Protein AF-A0A0F8Y483-F1 (afdb_monomer_lite)

Secondary structure (DSSP, 8-state):
----SS---HHHHHHHHHH-GGG-----S--S--HHHHHHHHHHHHHHH-BTTTTS-SB--SS-S---STT----HHHHHHHHHHHTT-PPPHHHHHHHHHHS---PSPPHHHHHHHHHHHTT---TTTTPPPPHHHHHHHHHHHTT---TTTT-PPPHHHHHHHHHHHTT-PPPHHHHHHHHHHHTT--PPPPPHHHHHHHHHHHHHHHHHHHHHHHHHH--

Radius of gyration: 38.56 Å; chains: 1; bounding box: 81×49×101 Å

InterPro domains:
  IPR003611 Nuclease associated modular domain 3 [PF07460] (130-166)
  IPR003611 Nuclease associated modular domain 3 [PF07460] (171-203)
  IPR003611 Nuclease associated modular domain 3 [SM00496] (70-86)
  IPR003611 Nuclease associated modular domain 3 [SM00496] (87-103)
  IPR003611 Nuclease associated modular domain 3 [SM00496] (106-121)
  IPR003611 Nuclease associated modular domain 3 [SM00496] (129-145)
  IPR003611 Nuclease associated modular domain 3 [SM00496] (153-169)
  IPR003611 Nuclease associated modular domain 3 [SM00496] (170-186)
  IPR003611 Nuclease associated modular domain 3 [SM00496] (190-206)

pLDDT: mean 80.71, std 11.63, range [29.86, 93.81]

Structure (mmCIF, N/CA/C/O backbone):
data_AF-A0A0F8Y483-F1
#
_entry.id   AF-A0A0F8Y483-F1
#
loop_
_atom_site.group_PDB
_atom_site.id
_atom_site.type_symbol
_atom_site.label_atom_id
_atom_site.label_alt_id
_atom_site.label_comp_id
_atom_site.label_asym_id
_atom_site.label_entity_id
_atom_site.label_seq_id
_atom_site.pdbx_PDB_ins_code
_atom_site.Cartn_x
_atom_site.Cartn_y
_atom_site.Cartn_z
_atom_site.occupancy
_atom_site.B_iso_or_equiv
_atom_site.auth_seq_id
_atom_site.auth_comp_id
_atom_site.auth_asym_id
_atom_site.auth_atom_id
_atom_site.pdbx_PDB_model_num
ATOM 1 N N . MET A 1 1 ? 3.405 -10.603 -34.490 1.00 31.95 1 MET A N 1
ATOM 2 C CA . MET A 1 1 ? 4.509 -10.369 -33.529 1.00 31.95 1 MET A CA 1
ATOM 3 C C . MET A 1 1 ? 4.510 -8.906 -33.109 1.00 31.95 1 MET A C 1
ATOM 5 O O . MET A 1 1 ? 4.605 -8.044 -33.973 1.00 31.95 1 MET A O 1
ATOM 9 N N . HIS A 1 2 ? 4.370 -8.616 -31.814 1.00 29.86 2 HIS A N 1
ATOM 10 C CA . HIS A 1 2 ? 4.484 -7.257 -31.275 1.00 29.86 2 HIS A CA 1
ATOM 11 C C . HIS A 1 2 ? 5.968 -6.908 -31.064 1.00 29.86 2 HIS A C 1
ATOM 13 O O . HIS A 1 2 ? 6.546 -7.253 -30.038 1.00 29.86 2 HIS A O 1
ATOM 19 N N . LEU A 1 3 ? 6.592 -6.229 -32.031 1.00 35.78 3 LEU A N 1
ATOM 20 C CA . LEU A 1 3 ? 7.884 -5.563 -31.828 1.00 35.78 3 LEU A CA 1
ATOM 21 C C . LEU A 1 3 ? 7.647 -4.326 -30.946 1.00 35.78 3 LEU A C 1
ATOM 23 O O . LEU A 1 3 ? 6.912 -3.416 -31.341 1.00 35.78 3 LEU A O 1
ATOM 27 N N . ARG A 1 4 ? 8.218 -4.299 -29.734 1.00 38.34 4 ARG A N 1
ATOM 28 C CA . ARG A 1 4 ? 8.119 -3.143 -28.827 1.00 38.34 4 ARG A CA 1
ATOM 29 C C . ARG A 1 4 ? 8.697 -1.894 -29.509 1.00 38.34 4 ARG A C 1
ATOM 31 O O . ARG A 1 4 ? 9.743 -1.937 -30.146 1.00 38.34 4 ARG A O 1
ATOM 38 N N . LYS A 1 5 ? 7.978 -0.776 -29.381 1.00 40.16 5 LYS A N 1
ATOM 39 C CA . LYS A 1 5 ? 8.246 0.519 -30.037 1.00 40.16 5 LYS A CA 1
ATOM 40 C C . LYS A 1 5 ? 9.374 1.351 -29.404 1.00 40.16 5 LYS A C 1
ATOM 42 O O . LYS A 1 5 ? 9.568 2.484 -29.831 1.00 40.16 5 LYS A O 1
ATOM 47 N N . SER A 1 6 ? 10.111 0.838 -28.426 1.00 44.91 6 SER A N 1
ATOM 48 C CA . SER A 1 6 ? 11.154 1.596 -27.726 1.00 44.91 6 SER A CA 1
ATOM 49 C C . SER A 1 6 ? 12.531 0.991 -28.002 1.00 44.91 6 SER A C 1
ATOM 51 O O . SER A 1 6 ? 12.744 -0.190 -27.751 1.00 44.91 6 SER A O 1
ATOM 53 N N . ASP A 1 7 ? 13.425 1.820 -28.547 1.00 53.22 7 ASP A N 1
ATOM 54 C CA . ASP A 1 7 ? 14.880 1.608 -28.673 1.00 53.22 7 ASP A CA 1
ATOM 55 C C . ASP A 1 7 ? 15.361 0.612 -29.741 1.00 53.22 7 ASP A C 1
ATOM 57 O O . ASP A 1 7 ? 16.405 -0.028 -29.638 1.00 53.22 7 ASP A O 1
ATOM 61 N N . ALA A 1 8 ? 14.614 0.522 -30.842 1.00 62.81 8 ALA A N 1
ATOM 62 C CA . ALA A 1 8 ? 14.942 -0.344 -31.969 1.00 62.81 8 ALA A CA 1
ATOM 63 C C . ALA A 1 8 ? 16.236 0.091 -32.685 1.00 62.81 8 ALA A C 1
ATOM 65 O O . ALA A 1 8 ? 16.251 1.084 -33.418 1.00 62.81 8 ALA A O 1
ATOM 66 N N . ASN A 1 9 ? 17.290 -0.706 -32.500 1.00 77.31 9 ASN A N 1
ATOM 67 C CA . ASN A 1 9 ? 18.519 -0.782 -33.288 1.00 77.31 9 ASN A CA 1
ATOM 68 C C . ASN A 1 9 ? 18.457 -0.043 -34.644 1.00 77.31 9 ASN A C 1
ATOM 70 O O . ASN A 1 9 ? 17.887 -0.526 -35.632 1.00 77.31 9 ASN A O 1
ATOM 74 N N . ARG A 1 10 ? 19.075 1.146 -34.688 1.00 84.25 10 ARG A N 1
ATOM 75 C CA . ARG A 1 10 ? 19.036 2.057 -35.844 1.00 84.25 10 ARG A CA 1
ATOM 76 C C . ARG A 1 10 ? 19.602 1.416 -37.114 1.00 84.25 10 ARG A C 1
ATOM 78 O O . ARG A 1 10 ? 19.082 1.671 -38.202 1.00 84.25 10 ARG A O 1
ATOM 85 N N . LEU A 1 11 ? 20.642 0.588 -36.989 1.00 84.56 11 LEU A N 1
ATOM 86 C CA . LEU A 1 11 ? 21.296 -0.070 -38.124 1.00 84.56 11 LEU A CA 1
ATOM 87 C C . LEU A 1 11 ? 20.361 -1.082 -38.787 1.00 84.56 11 LEU A C 1
ATOM 89 O O . LEU A 1 11 ? 20.166 -1.029 -40.005 1.00 84.56 11 LEU A O 1
ATOM 93 N N . LEU A 1 12 ? 19.720 -1.927 -37.977 1.00 86.06 12 LEU A N 1
ATOM 94 C CA . LEU A 1 12 ? 18.739 -2.901 -38.446 1.00 86.06 12 LEU A CA 1
ATOM 95 C C . LEU A 1 12 ? 17.526 -2.203 -39.076 1.00 86.06 12 LEU A C 1
ATOM 97 O O . LEU A 1 12 ? 17.113 -2.545 -40.183 1.00 86.06 12 LEU A O 1
ATOM 101 N N . LYS A 1 13 ? 17.003 -1.159 -38.423 1.00 85.12 13 LYS A N 1
ATOM 102 C CA . LYS A 1 13 ? 15.844 -0.399 -38.914 1.00 85.12 13 LYS A CA 1
ATOM 103 C C . LYS A 1 13 ? 16.106 0.249 -40.275 1.00 85.12 13 LYS A C 1
ATOM 105 O O . LYS A 1 13 ? 15.266 0.169 -41.170 1.00 85.12 13 LYS A O 1
ATOM 110 N N . ASN A 1 14 ? 17.281 0.853 -40.455 1.00 86.44 14 ASN A N 1
ATOM 111 C CA . ASN A 1 14 ? 17.679 1.443 -41.733 1.00 86.44 14 ASN A CA 1
ATOM 112 C C . ASN A 1 14 ? 17.823 0.380 -42.833 1.00 86.44 14 ASN A C 1
ATOM 114 O O . ASN A 1 14 ? 17.424 0.628 -43.971 1.00 86.44 14 ASN A O 1
ATOM 118 N N . LYS A 1 15 ? 18.354 -0.806 -42.503 1.00 84.75 15 LYS A N 1
ATOM 119 C CA . LYS A 1 15 ? 18.487 -1.918 -43.454 1.00 84.75 15 LYS A CA 1
ATOM 120 C C . LYS A 1 15 ? 17.118 -2.458 -43.879 1.00 84.75 15 LYS A C 1
ATOM 122 O O . LYS A 1 15 ? 16.882 -2.590 -45.075 1.00 84.75 15 LYS A O 1
ATOM 127 N N . ILE A 1 16 ? 16.203 -2.675 -42.933 1.00 86.62 16 ILE A N 1
ATOM 128 C CA . ILE A 1 16 ? 14.830 -3.125 -43.218 1.00 86.62 16 ILE A CA 1
ATOM 129 C C . ILE A 1 16 ? 14.078 -2.083 -44.052 1.00 86.62 16 ILE A C 1
ATOM 131 O O . ILE A 1 16 ? 13.427 -2.449 -45.023 1.00 86.62 16 ILE A O 1
ATOM 135 N N . ARG A 1 17 ? 14.207 -0.782 -43.742 1.00 85.88 17 ARG A N 1
ATOM 136 C CA . ARG A 1 17 ? 13.586 0.287 -44.546 1.00 85.88 17 ARG A CA 1
ATOM 137 C C . ARG A 1 17 ? 14.088 0.287 -45.992 1.00 85.88 17 ARG A C 1
ATOM 139 O O . ARG A 1 17 ? 13.300 0.527 -46.893 1.00 85.88 17 ARG A O 1
ATOM 146 N N . LYS A 1 18 ? 15.381 0.024 -46.208 1.00 86.94 18 LYS A N 1
ATOM 147 C CA . LYS A 1 18 ? 15.980 -0.020 -47.550 1.00 86.94 18 LYS A CA 1
ATOM 148 C C . LYS A 1 18 ? 15.539 -1.248 -48.354 1.00 86.94 18 LYS A C 1
ATOM 150 O O . LYS A 1 18 ? 15.361 -1.141 -49.557 1.00 86.94 18 LYS A O 1
ATOM 155 N N . VAL A 1 19 ? 15.412 -2.403 -47.703 1.00 85.75 19 VAL A N 1
ATOM 156 C CA . VAL A 1 19 ? 15.106 -3.687 -48.361 1.00 85.75 19 VAL A CA 1
ATOM 157 C C . VAL A 1 19 ? 13.594 -3.927 -48.488 1.00 85.75 19 VAL A C 1
ATOM 159 O O . VAL A 1 19 ? 13.160 -4.654 -49.377 1.00 85.75 19 VAL A O 1
ATOM 162 N N . GLY A 1 20 ? 12.787 -3.289 -47.638 1.00 84.50 20 GLY A N 1
ATOM 163 C CA . GLY A 1 20 ? 11.361 -3.564 -47.483 1.00 84.50 20 GLY A CA 1
ATOM 164 C C . GLY A 1 20 ? 11.133 -4.764 -46.560 1.00 84.50 20 GLY A C 1
ATOM 165 O O . GLY A 1 20 ? 11.808 -5.785 -46.670 1.00 84.50 20 GLY A O 1
ATOM 166 N N . SER A 1 21 ? 10.176 -4.660 -45.634 1.00 80.06 21 SER A N 1
ATOM 167 C CA . SER A 1 21 ? 9.895 -5.714 -44.642 1.00 80.06 21 SER A CA 1
ATOM 168 C C . SER A 1 21 ? 9.463 -7.042 -45.270 1.00 80.06 21 SER A C 1
ATOM 170 O O . SER A 1 21 ? 9.784 -8.093 -44.730 1.00 80.06 21 SER A O 1
ATOM 172 N N . VAL A 1 22 ? 8.783 -6.994 -46.419 1.00 82.69 22 VAL A N 1
ATOM 173 C CA . VAL A 1 22 ? 8.312 -8.172 -47.173 1.00 82.69 22 VAL A CA 1
ATOM 174 C C . VAL A 1 22 ? 9.476 -9.023 -47.698 1.00 82.69 22 VAL A C 1
ATOM 176 O O . VAL A 1 22 ? 9.351 -10.235 -47.830 1.00 82.69 22 VAL A O 1
ATOM 179 N N . ASN A 1 23 ? 10.636 -8.405 -47.926 1.00 83.88 23 ASN A N 1
ATOM 180 C CA . ASN A 1 23 ? 11.825 -9.070 -48.457 1.00 83.88 23 ASN A CA 1
ATOM 181 C C . ASN A 1 23 ? 12.754 -9.611 -47.354 1.00 83.88 23 ASN A C 1
ATOM 183 O O . ASN A 1 23 ? 13.816 -10.163 -47.649 1.00 83.88 23 ASN A O 1
ATOM 187 N N . VAL A 1 24 ? 12.387 -9.451 -46.077 1.00 84.88 24 VAL A N 1
ATOM 188 C CA . VAL A 1 24 ? 13.173 -9.956 -44.946 1.00 84.88 24 VAL A CA 1
ATOM 189 C C . VAL A 1 24 ? 12.791 -11.408 -44.674 1.00 84.88 24 VAL A C 1
ATOM 191 O O . VAL A 1 24 ? 11.689 -11.699 -44.217 1.00 84.88 24 VAL A O 1
ATOM 194 N N . LYS A 1 25 ? 13.729 -12.327 -44.914 1.00 87.69 25 LYS A N 1
ATOM 195 C CA . LYS A 1 25 ? 13.576 -13.748 -44.578 1.00 87.69 25 LYS A CA 1
ATOM 196 C C . LYS A 1 25 ? 14.155 -14.015 -43.191 1.00 87.69 25 LYS A C 1
ATOM 198 O O . LYS A 1 25 ? 15.290 -13.637 -42.915 1.00 87.69 25 LYS A O 1
ATOM 203 N N . VAL A 1 26 ? 13.385 -14.679 -42.335 1.00 86.44 26 VAL A N 1
ATOM 204 C CA . VAL A 1 26 ? 13.830 -15.112 -41.003 1.00 86.44 26 VAL A CA 1
ATOM 205 C C . VAL A 1 26 ? 14.115 -16.608 -41.055 1.00 86.44 26 VAL A C 1
ATOM 207 O O . VAL A 1 26 ? 13.244 -17.389 -41.432 1.00 86.44 26 VAL A O 1
ATOM 210 N N . GLN A 1 27 ? 15.334 -17.003 -40.689 1.00 87.19 27 GLN A N 1
ATOM 211 C CA . GLN A 1 27 ? 15.766 -18.398 -40.629 1.00 87.19 27 GLN A CA 1
ATOM 212 C C . GLN A 1 27 ? 16.332 -18.698 -39.242 1.00 87.19 27 GLN A C 1
ATOM 214 O O . GLN A 1 27 ? 17.100 -17.911 -38.694 1.00 87.19 27 GLN A O 1
ATOM 219 N N . PHE A 1 28 ? 15.948 -19.844 -38.683 1.00 85.06 28 PHE A N 1
ATOM 220 C CA . PHE A 1 28 ? 16.504 -20.351 -37.431 1.00 85.06 28 PHE A CA 1
ATOM 221 C C . PHE A 1 28 ? 17.637 -21.317 -37.767 1.00 85.06 28 PHE A C 1
ATOM 223 O O . PHE A 1 28 ? 17.374 -22.362 -38.361 1.00 85.06 28 PHE A O 1
ATOM 230 N N . LEU A 1 29 ? 18.872 -20.965 -37.402 1.00 82.50 29 LEU A N 1
ATOM 231 C CA . LEU A 1 29 ? 20.056 -21.795 -37.664 1.00 82.50 29 LEU A CA 1
ATOM 232 C C . LEU A 1 29 ? 20.065 -23.071 -36.810 1.00 82.50 29 LEU A C 1
ATOM 234 O O . LEU A 1 29 ? 20.479 -24.128 -37.272 1.00 82.50 29 LEU A O 1
ATOM 238 N N . ASN A 1 30 ? 19.548 -22.987 -35.583 1.00 85.19 30 ASN A N 1
ATOM 239 C CA . ASN A 1 30 ? 19.490 -24.089 -34.633 1.00 85.19 30 ASN A CA 1
ATOM 240 C C . ASN A 1 30 ? 18.136 -24.077 -33.906 1.00 85.19 30 ASN A C 1
ATOM 242 O O . ASN A 1 30 ? 17.541 -23.017 -33.695 1.00 85.19 30 ASN A O 1
ATOM 246 N N . ARG A 1 31 ? 17.625 -25.259 -33.546 1.00 85.81 31 ARG A N 1
ATOM 247 C CA . ARG A 1 31 ? 16.360 -25.450 -32.811 1.00 85.81 31 ARG A CA 1
ATOM 248 C C . ARG A 1 31 ? 16.610 -26.327 -31.583 1.00 85.81 31 ARG A C 1
ATOM 250 O O . ARG A 1 31 ? 17.567 -27.091 -31.584 1.00 85.81 31 ARG A O 1
ATOM 257 N N . ASN A 1 32 ? 15.730 -26.238 -30.583 1.00 85.38 32 ASN A N 1
ATOM 258 C CA . ASN A 1 32 ? 15.776 -27.028 -29.341 1.00 85.38 32 ASN A CA 1
ATOM 259 C C . ASN A 1 32 ? 17.070 -26.855 -28.524 1.00 85.38 32 ASN A C 1
ATOM 261 O O . ASN A 1 32 ? 17.596 -27.824 -27.990 1.00 85.38 32 ASN A O 1
ATOM 265 N N . LEU A 1 33 ? 17.581 -25.626 -28.441 1.00 84.38 33 LEU A N 1
ATOM 266 C CA . LEU A 1 33 ? 18.735 -25.300 -27.604 1.00 84.38 33 LEU A CA 1
ATOM 267 C C . LEU A 1 33 ? 18.294 -24.905 -26.196 1.00 84.38 33 LEU A C 1
ATOM 269 O O . LEU A 1 33 ? 17.256 -24.261 -26.023 1.00 84.38 33 LEU A O 1
ATOM 273 N N . THR A 1 34 ? 19.122 -25.234 -25.209 1.00 86.25 34 THR A N 1
ATOM 274 C CA . THR A 1 34 ? 19.047 -24.597 -23.890 1.00 86.25 34 THR A CA 1
ATOM 275 C C . THR A 1 34 ? 19.454 -23.123 -23.984 1.00 86.25 34 THR A C 1
ATOM 277 O O . THR A 1 34 ? 20.092 -22.690 -24.947 1.00 86.25 34 THR A O 1
ATOM 280 N N . GLU A 1 35 ? 19.087 -22.326 -22.982 1.00 80.88 35 GLU A N 1
ATOM 281 C CA . GLU A 1 35 ? 19.424 -20.899 -22.936 1.00 80.88 35 GLU A CA 1
ATOM 282 C C . GLU A 1 35 ? 20.946 -20.660 -22.963 1.00 80.88 35 GLU A C 1
ATOM 284 O O . GLU A 1 35 ? 21.436 -19.826 -23.724 1.00 80.88 35 GLU A O 1
ATOM 289 N N . GLU A 1 36 ? 21.708 -21.459 -22.214 1.00 82.81 36 GLU A N 1
ATOM 290 C CA . GLU A 1 36 ? 23.172 -21.389 -22.185 1.00 82.81 36 GLU A CA 1
ATOM 291 C C . GLU A 1 36 ? 23.793 -21.697 -23.555 1.00 82.81 36 GLU A C 1
ATOM 293 O O . GLU A 1 36 ? 24.702 -21.001 -24.021 1.00 82.81 36 GLU A O 1
ATOM 298 N N . GLU A 1 37 ? 23.278 -22.719 -24.242 1.00 85.75 37 GLU A N 1
ATOM 299 C CA . GLU A 1 37 ? 23.736 -23.087 -25.580 1.00 85.75 37 GLU A CA 1
ATOM 300 C C . GLU A 1 37 ? 23.384 -22.022 -26.618 1.00 85.75 37 GLU A C 1
ATOM 302 O O . GLU A 1 37 ? 24.221 -21.708 -27.470 1.00 85.75 37 GLU A O 1
ATOM 307 N N . ALA A 1 38 ? 22.187 -21.435 -26.523 1.00 86.25 38 ALA A N 1
ATOM 308 C CA . ALA A 1 38 ? 21.753 -20.340 -27.379 1.00 86.25 38 ALA A CA 1
ATOM 309 C C . ALA A 1 38 ? 22.656 -19.109 -27.207 1.00 86.25 38 ALA A C 1
ATOM 311 O O . ALA A 1 38 ? 23.113 -18.548 -28.203 1.00 86.25 38 ALA A O 1
ATOM 312 N N . PHE A 1 39 ? 23.006 -18.738 -25.970 1.00 85.12 39 PHE A N 1
ATOM 313 C CA . PHE A 1 39 ? 23.932 -17.633 -25.696 1.00 85.12 39 PHE A CA 1
ATOM 314 C C . PHE A 1 39 ? 25.347 -17.901 -26.199 1.00 85.12 39 PHE A C 1
ATOM 316 O O . PHE A 1 39 ? 25.999 -17.001 -26.734 1.00 85.12 39 PHE A O 1
ATOM 323 N N . ARG A 1 40 ? 25.842 -19.135 -26.061 1.00 87.19 40 ARG A N 1
ATOM 324 C CA . ARG A 1 40 ? 27.158 -19.513 -26.590 1.00 87.19 40 ARG A CA 1
ATOM 325 C C . ARG A 1 40 ? 27.192 -19.415 -28.113 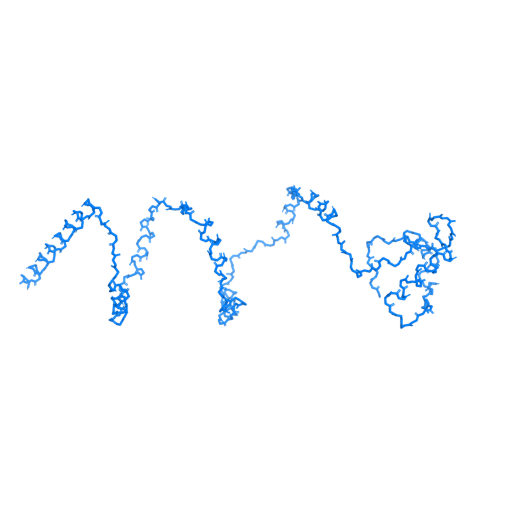1.00 87.19 40 ARG A C 1
ATOM 327 O O . ARG A 1 40 ? 28.156 -18.881 -28.661 1.00 87.19 40 ARG A O 1
ATOM 334 N N . GLN A 1 41 ? 26.151 -19.898 -28.790 1.00 86.56 41 GLN A N 1
ATOM 335 C CA . GLN A 1 41 ? 26.033 -19.770 -30.241 1.00 86.56 41 GLN A CA 1
ATOM 336 C C . GLN A 1 41 ? 25.899 -18.316 -30.680 1.00 86.56 41 GLN A C 1
ATOM 338 O O . GLN A 1 41 ? 26.539 -17.917 -31.647 1.00 86.56 41 GLN A O 1
ATOM 343 N N . GLU A 1 42 ? 25.113 -17.517 -29.962 1.00 86.44 42 GLU A N 1
ATOM 344 C CA . GLU A 1 42 ? 24.960 -16.093 -30.242 1.00 86.44 42 GLU A CA 1
ATOM 345 C C . GLU A 1 42 ? 26.314 -15.372 -30.176 1.00 86.44 42 GLU A C 1
ATOM 347 O O . GLU A 1 42 ? 26.721 -14.745 -31.155 1.00 86.44 42 GLU A O 1
ATOM 352 N N . LYS A 1 43 ? 27.060 -15.542 -29.076 1.00 88.81 43 LYS A N 1
ATOM 353 C CA . LYS A 1 43 ? 28.415 -14.985 -28.921 1.00 88.81 43 LYS A CA 1
ATOM 354 C C . LYS A 1 43 ? 29.352 -15.444 -30.034 1.00 88.81 43 LYS A C 1
ATOM 356 O O . LYS A 1 43 ? 30.096 -14.641 -30.597 1.00 88.81 43 LYS A O 1
ATOM 361 N N . TYR A 1 44 ? 29.315 -16.736 -30.359 1.00 91.19 44 TYR A N 1
ATOM 362 C CA . TYR A 1 44 ? 30.153 -17.318 -31.403 1.00 91.19 44 TYR A CA 1
ATOM 363 C C . TYR A 1 44 ? 29.877 -16.683 -32.770 1.00 91.19 44 TYR A C 1
ATOM 365 O O . TYR A 1 44 ? 30.806 -16.196 -33.414 1.00 91.19 44 TYR A O 1
ATOM 373 N N . TRP A 1 45 ? 28.613 -16.621 -33.194 1.00 90.81 45 TRP A N 1
ATOM 374 C CA . TRP A 1 45 ? 28.248 -16.086 -34.505 1.00 90.81 45 TRP A CA 1
ATOM 375 C C . TRP A 1 45 ? 28.451 -14.574 -34.607 1.00 90.81 45 TRP A C 1
ATOM 377 O O . TRP A 1 45 ? 28.889 -14.099 -35.656 1.00 90.81 45 TRP A O 1
ATOM 387 N N . ILE A 1 46 ? 28.199 -13.820 -33.530 1.00 90.62 46 ILE A N 1
ATOM 388 C CA . ILE A 1 46 ? 28.465 -12.375 -33.505 1.00 90.62 46 ILE A CA 1
ATOM 389 C C . ILE A 1 46 ? 29.957 -12.098 -33.678 1.00 90.62 46 ILE A C 1
ATOM 391 O O . ILE A 1 46 ? 30.337 -11.244 -34.481 1.00 90.62 46 ILE A O 1
ATOM 395 N N . LYS A 1 47 ? 30.807 -12.856 -32.977 1.00 91.75 47 LYS A N 1
ATOM 396 C CA . LYS A 1 47 ? 32.261 -12.750 -33.109 1.00 91.75 47 LYS A CA 1
ATOM 397 C C . LYS A 1 47 ? 32.749 -13.188 -34.490 1.00 91.75 47 LYS A C 1
ATOM 399 O O . LYS A 1 47 ? 33.613 -12.526 -35.054 1.00 91.75 47 LYS A O 1
ATOM 404 N N . TYR A 1 48 ? 32.205 -14.280 -35.026 1.00 92.31 48 TYR A N 1
ATOM 405 C CA . TYR A 1 48 ? 32.630 -14.854 -36.303 1.00 92.31 48 TYR A CA 1
ATOM 406 C C . TYR A 1 48 ? 32.307 -13.946 -37.498 1.00 92.31 48 TYR A C 1
ATOM 408 O O . TYR A 1 48 ? 33.177 -13.687 -38.323 1.00 92.31 48 TYR A O 1
ATOM 416 N N . TYR A 1 49 ? 31.076 -13.430 -37.587 1.00 91.56 49 TYR A N 1
ATOM 417 C CA . TYR A 1 49 ? 30.660 -12.561 -38.699 1.00 91.56 49 TYR A CA 1
ATOM 418 C C . TYR A 1 49 ? 30.998 -11.080 -38.493 1.00 91.56 49 TYR A C 1
ATOM 420 O O . TYR A 1 49 ? 30.947 -10.306 -39.454 1.00 91.56 49 TYR A O 1
ATOM 428 N N . GLY A 1 50 ? 31.304 -10.686 -37.256 1.00 91.12 50 GLY A N 1
ATOM 429 C CA . GLY A 1 50 ? 31.685 -9.332 -36.877 1.00 91.12 50 GLY A CA 1
ATOM 430 C C . GLY A 1 50 ? 30.527 -8.329 -36.873 1.00 91.12 50 GLY A C 1
ATOM 431 O O . GLY A 1 50 ? 29.508 -8.475 -37.559 1.00 91.12 50 GLY A O 1
ATOM 432 N N . ARG A 1 51 ? 30.699 -7.260 -36.094 1.00 93.06 51 ARG A N 1
ATOM 433 C CA . ARG A 1 51 ? 29.682 -6.231 -35.867 1.00 93.06 51 ARG A CA 1
ATOM 434 C C . ARG A 1 51 ? 29.950 -4.986 -36.699 1.00 93.06 51 ARG A C 1
ATOM 436 O O . ARG A 1 51 ? 31.067 -4.480 -36.777 1.00 93.06 51 ARG A O 1
ATOM 443 N N . ARG A 1 52 ? 28.887 -4.447 -37.288 1.00 89.88 52 ARG A N 1
ATOM 444 C CA . ARG A 1 52 ? 28.967 -3.273 -38.156 1.00 89.88 52 ARG A CA 1
ATOM 445 C C . ARG A 1 52 ? 29.240 -1.980 -37.399 1.00 89.88 52 ARG A C 1
ATOM 447 O O . ARG A 1 52 ? 29.876 -1.090 -37.950 1.00 89.88 52 ARG A O 1
ATOM 454 N N . ASP A 1 53 ? 28.741 -1.844 -36.176 1.00 86.81 53 ASP A N 1
ATOM 455 C CA . ASP A 1 53 ? 28.963 -0.646 -35.364 1.00 86.81 53 ASP A CA 1
ATOM 456 C C . ASP A 1 53 ? 30.424 -0.501 -34.917 1.00 86.81 53 ASP A C 1
ATOM 458 O O . ASP A 1 53 ? 30.917 0.619 -34.831 1.00 86.81 53 ASP A O 1
ATOM 462 N N . LEU A 1 54 ? 31.124 -1.623 -34.726 1.00 88.44 54 LEU A N 1
ATOM 463 C CA . LEU A 1 54 ? 32.562 -1.678 -34.442 1.00 88.44 54 LEU A CA 1
ATOM 464 C C . LEU A 1 54 ? 33.439 -1.706 -35.706 1.00 88.44 54 LEU A C 1
ATOM 466 O O . LEU A 1 54 ? 34.660 -1.750 -35.602 1.00 88.44 54 LEU A O 1
ATOM 470 N N . GLY A 1 55 ? 32.837 -1.727 -36.900 1.00 88.19 55 GLY A N 1
ATOM 471 C CA . GLY A 1 55 ? 33.564 -1.857 -38.167 1.00 88.19 55 GLY A CA 1
ATOM 472 C C . GLY A 1 55 ? 34.212 -3.229 -38.392 1.00 88.19 55 GLY A C 1
ATOM 473 O O . GLY A 1 55 ? 35.002 -3.375 -39.318 1.00 88.19 55 GLY A O 1
ATOM 474 N N . THR A 1 56 ? 33.880 -4.237 -37.580 1.00 90.31 56 THR A N 1
ATOM 475 C CA . THR A 1 56 ? 34.482 -5.579 -37.640 1.00 90.31 56 THR A CA 1
ATOM 476 C C . THR A 1 56 ? 33.715 -6.548 -38.533 1.00 90.31 56 THR A C 1
ATOM 478 O O . THR A 1 56 ? 34.224 -7.621 -38.841 1.00 90.31 56 THR A O 1
ATOM 481 N N . GLY A 1 57 ? 32.500 -6.200 -38.967 1.00 91.00 57 GLY A N 1
ATOM 482 C CA . GLY A 1 57 ? 31.730 -7.061 -39.859 1.00 91.00 57 GLY A CA 1
ATOM 483 C C . GLY A 1 57 ? 30.373 -6.516 -40.287 1.00 91.00 57 GLY A C 1
ATOM 484 O O . GLY A 1 57 ? 30.137 -5.308 -40.328 1.00 91.00 57 GLY A O 1
ATOM 485 N N . THR A 1 58 ? 29.472 -7.423 -40.667 1.00 90.81 58 THR A N 1
ATOM 486 C CA . THR A 1 58 ? 28.215 -7.074 -41.360 1.00 90.81 58 THR A CA 1
ATOM 487 C C . THR A 1 58 ? 26.982 -7.083 -40.463 1.00 90.81 58 THR A C 1
ATOM 489 O O . THR A 1 58 ? 25.943 -6.522 -40.838 1.00 90.81 58 THR A O 1
ATOM 492 N N . LEU A 1 59 ? 27.080 -7.689 -39.278 1.00 90.31 59 LEU A N 1
ATOM 493 C CA . LEU A 1 59 ? 25.941 -7.846 -38.386 1.00 90.31 59 LEU A CA 1
ATOM 494 C C . LEU A 1 59 ? 25.492 -6.504 -37.819 1.00 90.31 59 LEU A C 1
ATOM 496 O O . LEU A 1 59 ? 26.292 -5.621 -37.516 1.00 90.31 59 LEU A O 1
ATOM 500 N N . CYS A 1 60 ? 24.180 -6.352 -37.655 1.00 87.69 60 CYS A N 1
ATOM 501 C CA . CYS A 1 60 ? 23.601 -5.150 -37.063 1.00 87.69 60 CYS A CA 1
ATOM 502 C C . CYS A 1 60 ? 23.488 -5.237 -35.533 1.00 87.69 60 CYS A C 1
ATOM 504 O O . CYS A 1 60 ? 22.942 -4.309 -34.953 1.00 87.69 60 CYS A O 1
ATOM 506 N N . ASN A 1 61 ? 23.941 -6.314 -34.884 1.00 86.00 61 ASN A N 1
ATOM 507 C CA . ASN A 1 61 ? 23.909 -6.480 -33.425 1.00 86.00 61 ASN A CA 1
ATOM 508 C C . ASN A 1 61 ? 24.621 -5.317 -32.706 1.00 86.00 61 ASN A C 1
ATOM 510 O O . ASN A 1 61 ? 25.578 -4.757 -33.233 1.00 86.00 61 ASN A O 1
ATOM 514 N N . LEU A 1 62 ? 24.129 -4.946 -31.518 1.00 82.94 62 LEU A N 1
ATOM 515 C CA . LEU A 1 62 ? 24.663 -3.835 -30.705 1.00 82.94 62 LEU A CA 1
ATOM 516 C C . LEU A 1 62 ? 25.365 -4.308 -29.422 1.00 82.94 62 LEU A C 1
ATOM 518 O O . LEU A 1 62 ? 25.886 -3.493 -28.664 1.00 82.94 62 LEU A O 1
ATOM 522 N N . THR A 1 63 ? 25.368 -5.614 -29.178 1.00 82.94 63 THR A N 1
ATOM 523 C CA . THR A 1 63 ? 25.990 -6.266 -28.023 1.00 82.94 63 THR A CA 1
ATOM 524 C C . THR A 1 63 ? 26.760 -7.486 -28.526 1.00 82.94 63 THR A C 1
ATOM 526 O O . THR A 1 63 ? 26.526 -7.946 -29.649 1.00 82.94 63 THR A O 1
ATOM 529 N N . ASP A 1 64 ? 27.691 -8.000 -27.722 1.00 82.94 64 ASP A N 1
ATOM 530 C CA . ASP A 1 64 ? 28.498 -9.179 -28.082 1.00 82.94 64 ASP A CA 1
ATOM 531 C C . ASP A 1 64 ? 27.752 -10.510 -27.869 1.00 82.94 64 ASP A C 1
ATOM 533 O O . ASP A 1 64 ? 28.297 -11.576 -28.150 1.00 82.94 64 ASP A O 1
ATOM 537 N N . GLY A 1 65 ? 26.490 -10.451 -27.430 1.00 79.94 65 GLY A N 1
ATOM 538 C CA . GLY A 1 65 ? 25.616 -11.607 -27.230 1.00 79.94 65 GLY A CA 1
ATOM 539 C C . GLY A 1 65 ? 25.697 -12.226 -25.834 1.00 79.94 65 GLY A C 1
ATOM 540 O O . GLY A 1 65 ? 26.650 -12.022 -25.082 1.00 79.94 65 GLY A O 1
ATOM 541 N N . GLY A 1 66 ? 24.675 -13.013 -25.492 1.00 74.94 66 GLY A N 1
ATOM 542 C CA . GLY A 1 66 ? 24.558 -13.762 -24.239 1.00 74.94 66 GLY A CA 1
ATOM 543 C C . GLY A 1 66 ? 24.277 -12.933 -22.987 1.00 74.94 66 GLY A C 1
ATOM 544 O O . GLY A 1 66 ? 24.674 -13.337 -21.897 1.00 74.94 66 GLY A O 1
ATOM 545 N N . GLU A 1 67 ? 23.625 -11.780 -23.148 1.00 69.38 67 GLU A N 1
ATOM 546 C CA . GLU A 1 67 ? 23.174 -10.932 -22.037 1.00 69.38 67 GLU A CA 1
ATOM 547 C C . GLU A 1 67 ? 21.784 -11.325 -21.506 1.00 69.38 67 GLU A C 1
ATOM 549 O O . GLU A 1 67 ? 21.465 -10.954 -20.382 1.00 69.38 67 GLU A O 1
ATOM 554 N N . GLY A 1 68 ? 20.999 -12.113 -22.259 1.00 63.31 68 GLY A N 1
ATOM 555 C CA . GLY A 1 68 ? 19.684 -12.628 -21.843 1.00 63.31 68 GLY A CA 1
ATOM 556 C C . GLY A 1 68 ? 18.645 -11.567 -21.433 1.00 63.31 68 GLY A C 1
ATOM 557 O O . GLY A 1 68 ? 18.938 -10.389 -21.260 1.00 63.31 68 GLY A O 1
ATOM 558 N N . GLU A 1 69 ? 17.378 -11.970 -21.279 1.00 54.81 69 GLU A N 1
ATOM 559 C CA . GLU A 1 69 ? 16.361 -11.175 -20.545 1.00 54.81 69 GLU A CA 1
ATOM 560 C C . GLU A 1 69 ? 16.179 -11.713 -19.107 1.00 54.81 69 GLU A C 1
ATOM 562 O O . GLU A 1 69 ? 15.735 -11.011 -18.194 1.00 54.81 69 GLU A O 1
ATOM 567 N N . SER A 1 70 ? 16.575 -12.967 -18.892 1.00 48.25 70 SER A N 1
ATOM 568 C CA . SER A 1 70 ? 16.567 -13.701 -17.634 1.00 48.25 70 SER A CA 1
ATOM 569 C C . SER A 1 70 ? 17.675 -13.185 -16.707 1.00 48.25 70 SER A C 1
ATOM 571 O O . SER A 1 70 ? 18.854 -13.483 -16.850 1.00 48.25 70 SER A O 1
ATOM 573 N N . GLY A 1 71 ? 17.290 -12.387 -15.710 1.00 49.34 71 GLY A N 1
ATOM 574 C CA . GLY A 1 71 ? 18.207 -11.995 -14.639 1.00 49.34 71 GLY A CA 1
ATOM 575 C C . GLY A 1 71 ? 18.845 -10.623 -14.802 1.00 49.34 71 GLY A C 1
ATOM 576 O O . GLY A 1 71 ? 19.977 -10.433 -14.363 1.00 49.34 71 GLY A O 1
ATOM 577 N N . GLN A 1 72 ? 18.108 -9.633 -15.322 1.00 50.88 72 GLN A N 1
ATOM 578 C CA . GLN A 1 72 ? 18.455 -8.225 -15.116 1.00 50.88 72 GLN A CA 1
ATOM 579 C C . GLN A 1 72 ? 18.405 -7.894 -13.605 1.00 50.88 72 GLN A C 1
ATOM 581 O O . GLN A 1 72 ? 17.459 -7.303 -13.082 1.00 50.88 72 GLN A O 1
ATOM 586 N N . ILE A 1 73 ? 19.433 -8.314 -12.866 1.00 52.38 73 ILE A N 1
ATOM 587 C CA . ILE A 1 73 ? 19.684 -7.919 -11.490 1.00 52.38 73 ILE A CA 1
ATOM 588 C C . ILE A 1 73 ? 20.097 -6.464 -11.601 1.00 52.38 73 ILE A C 1
ATOM 590 O O . ILE A 1 73 ? 21.237 -6.143 -11.931 1.00 52.38 73 ILE A O 1
ATOM 594 N N . VAL A 1 74 ? 19.137 -5.564 -11.392 1.00 58.19 74 VAL A N 1
ATOM 595 C CA . VAL A 1 74 ? 19.422 -4.137 -11.291 1.00 58.19 74 VAL A CA 1
ATOM 596 C C . VAL A 1 74 ? 20.504 -3.992 -10.223 1.00 58.19 74 VAL A C 1
ATOM 598 O O . VAL A 1 74 ? 20.227 -4.205 -9.039 1.00 58.19 74 VAL A O 1
ATOM 601 N N . LEU A 1 75 ? 21.733 -3.690 -10.655 1.00 65.75 75 LEU A N 1
ATOM 602 C CA . LEU A 1 75 ? 22.877 -3.510 -9.768 1.00 65.75 75 LEU A CA 1
ATOM 603 C C . LEU A 1 75 ? 22.479 -2.520 -8.670 1.00 65.75 75 LEU A C 1
ATOM 605 O O . LEU A 1 75 ? 21.748 -1.561 -8.938 1.00 65.75 75 LEU A O 1
ATOM 609 N N . ASP A 1 76 ? 22.961 -2.696 -7.443 1.00 67.56 76 ASP A N 1
ATOM 610 C CA . ASP A 1 76 ? 22.594 -1.787 -6.349 1.00 67.56 76 ASP A CA 1
ATOM 611 C C . ASP A 1 76 ? 22.970 -0.329 -6.652 1.00 67.56 76 ASP A C 1
ATOM 613 O O . ASP A 1 76 ? 22.290 0.602 -6.219 1.00 67.56 76 ASP A O 1
ATOM 617 N N . THR A 1 77 ? 23.997 -0.114 -7.478 1.00 70.56 77 THR A N 1
ATOM 618 C CA . THR A 1 77 ? 24.355 1.206 -8.009 1.00 70.56 77 THR A CA 1
ATOM 619 C C . THR A 1 77 ? 23.271 1.765 -8.935 1.00 70.56 77 THR A C 1
ATOM 621 O O . THR A 1 77 ? 22.917 2.937 -8.825 1.00 70.56 77 THR A O 1
ATOM 624 N N . THR A 1 78 ? 22.675 0.941 -9.794 1.00 71.88 78 THR A N 1
ATOM 625 C CA . THR A 1 78 ? 21.570 1.312 -10.687 1.00 71.88 78 THR A CA 1
ATOM 626 C C . THR A 1 78 ? 20.278 1.551 -9.906 1.00 71.88 78 THR A C 1
ATOM 628 O O . THR A 1 78 ? 19.603 2.552 -10.148 1.00 71.88 78 THR A O 1
ATOM 631 N N . LYS A 1 79 ? 19.971 0.729 -8.891 1.00 78.69 79 LYS A N 1
ATOM 632 C CA . LYS A 1 79 ? 18.841 0.981 -7.976 1.00 78.69 79 LYS A CA 1
ATOM 633 C C . LYS A 1 79 ? 19.001 2.317 -7.251 1.00 78.69 79 LYS A C 1
ATOM 635 O O . LYS A 1 79 ? 18.047 3.088 -7.175 1.00 78.69 79 LYS A O 1
ATOM 640 N N . LYS A 1 80 ? 20.210 2.623 -6.762 1.00 79.56 80 LYS A N 1
ATOM 641 C CA . LYS A 1 80 ? 20.528 3.912 -6.125 1.00 79.56 80 LYS A CA 1
ATOM 642 C C . LYS A 1 80 ? 20.410 5.082 -7.103 1.00 79.56 80 LYS A C 1
ATOM 644 O O . LYS A 1 80 ? 19.832 6.097 -6.733 1.00 79.56 80 LYS A O 1
ATOM 649 N N . LYS A 1 81 ? 20.882 4.944 -8.347 1.00 83.44 81 LYS A N 1
ATOM 650 C CA . LYS A 1 81 ? 20.730 5.973 -9.395 1.00 83.44 81 LYS A CA 1
ATOM 651 C C . LYS A 1 81 ? 19.258 6.271 -9.691 1.00 83.44 81 LYS A C 1
ATOM 653 O O . LYS A 1 81 ? 18.870 7.436 -9.693 1.00 83.44 81 LYS A O 1
ATOM 658 N N . ILE A 1 82 ? 18.434 5.235 -9.860 1.00 82.31 82 ILE A N 1
ATOM 659 C CA . ILE A 1 82 ? 16.986 5.385 -10.072 1.00 82.31 82 ILE A CA 1
ATOM 660 C C . ILE A 1 82 ? 16.336 6.037 -8.846 1.00 82.31 82 ILE A C 1
ATOM 662 O O . ILE A 1 82 ? 15.592 7.002 -8.988 1.00 82.31 82 ILE A O 1
ATOM 666 N N . SER A 1 83 ? 16.660 5.564 -7.639 1.00 84.06 83 SER A N 1
ATOM 667 C CA . SER A 1 83 ? 16.145 6.126 -6.385 1.00 84.06 83 SER A CA 1
ATOM 668 C C . SER A 1 83 ? 16.480 7.615 -6.243 1.00 84.06 83 SER A C 1
ATOM 670 O O . SER A 1 83 ? 15.588 8.426 -6.003 1.00 84.06 83 SER A O 1
ATOM 672 N N . ASN A 1 84 ? 17.738 7.998 -6.479 1.00 86.38 84 ASN A N 1
ATOM 673 C CA . ASN A 1 84 ? 18.184 9.390 -6.424 1.00 86.38 84 ASN A CA 1
ATOM 674 C C . ASN A 1 84 ? 17.497 10.258 -7.484 1.00 86.38 84 ASN A C 1
ATOM 676 O O . ASN A 1 84 ? 17.094 11.371 -7.173 1.00 86.38 84 ASN A O 1
ATOM 680 N N . SER A 1 85 ? 17.309 9.742 -8.703 1.00 82.25 85 SER A N 1
ATOM 681 C CA . SER A 1 85 ? 16.601 10.456 -9.773 1.00 82.25 85 SER A CA 1
ATOM 682 C C . SER A 1 85 ? 15.109 10.650 -9.486 1.00 82.25 85 SER A C 1
ATOM 684 O O . SER A 1 85 ? 14.515 11.593 -10.000 1.00 82.25 85 SER A O 1
ATOM 686 N N . MET A 1 86 ? 14.488 9.755 -8.713 1.00 83.75 86 MET A N 1
ATOM 687 C CA . MET A 1 86 ? 13.064 9.832 -8.361 1.00 83.75 86 MET A CA 1
ATOM 688 C C . MET A 1 86 ? 12.822 10.640 -7.085 1.00 83.75 86 MET A C 1
ATOM 690 O O . MET A 1 86 ? 11.719 11.144 -6.853 1.00 83.75 86 MET A O 1
ATOM 694 N N . LYS A 1 87 ? 13.843 10.772 -6.234 1.00 84.94 87 LYS A N 1
ATOM 695 C CA . LYS A 1 87 ? 13.749 11.507 -4.979 1.00 84.94 87 LYS A CA 1
ATOM 696 C C . LYS A 1 87 ? 13.499 12.987 -5.261 1.00 84.94 87 LYS A C 1
ATOM 698 O O . LYS A 1 87 ? 14.276 13.646 -5.936 1.00 84.94 87 LYS A O 1
ATOM 703 N N . GLY A 1 88 ? 12.404 13.510 -4.714 1.00 77.62 88 GLY A N 1
ATOM 704 C CA . GLY A 1 88 ? 12.017 14.909 -4.907 1.00 77.62 88 GLY A CA 1
ATOM 705 C C . GLY A 1 88 ? 11.335 15.192 -6.245 1.00 77.62 88 GLY A C 1
ATOM 706 O O . GLY A 1 88 ? 11.047 16.352 -6.533 1.00 77.62 88 GLY A O 1
ATOM 707 N N . HIS A 1 89 ? 11.015 14.167 -7.045 1.00 82.25 89 HIS A N 1
ATOM 708 C CA . HIS A 1 89 ? 10.207 14.377 -8.236 1.00 82.25 89 HIS A CA 1
ATOM 709 C C . HIS A 1 89 ? 8.771 14.748 -7.836 1.00 82.25 89 HIS A C 1
ATOM 711 O O . HIS A 1 89 ? 7.944 13.905 -7.490 1.00 82.25 89 HIS A O 1
ATOM 717 N N . ILE A 1 90 ? 8.486 16.047 -7.872 1.00 83.44 90 ILE A N 1
ATOM 718 C CA . ILE A 1 90 ? 7.156 16.611 -7.656 1.00 83.44 90 ILE A CA 1
ATOM 719 C C . ILE A 1 90 ? 6.557 16.902 -9.031 1.00 83.44 90 ILE A C 1
ATOM 721 O O . ILE A 1 90 ? 7.193 17.525 -9.881 1.00 83.44 90 ILE A O 1
ATOM 725 N N . HIS A 1 91 ? 5.329 16.446 -9.272 1.00 82.88 91 HIS A N 1
ATOM 726 C CA . HIS A 1 91 ? 4.612 16.807 -10.493 1.00 82.88 91 HIS A CA 1
ATOM 727 C C . HIS A 1 91 ? 4.411 18.326 -10.568 1.00 82.88 91 HIS A C 1
ATOM 729 O O . HIS A 1 91 ? 4.010 18.948 -9.583 1.00 82.88 91 HIS A O 1
ATOM 735 N N . SER A 1 92 ? 4.637 18.916 -11.743 1.00 86.38 92 SER A N 1
ATOM 736 C CA . SER A 1 92 ? 4.324 20.328 -11.984 1.00 86.38 92 SER A CA 1
ATOM 737 C C . SER A 1 92 ? 2.825 20.598 -11.826 1.00 86.38 92 SER A C 1
ATOM 739 O O . SER A 1 92 ? 2.002 19.697 -12.022 1.00 86.38 92 SER A O 1
ATOM 741 N N . GLU A 1 93 ? 2.450 21.841 -11.518 1.00 82.88 93 GLU A N 1
ATOM 742 C CA . GLU A 1 93 ? 1.037 22.218 -11.359 1.00 82.88 93 GLU A CA 1
ATOM 743 C C . GLU A 1 93 ? 0.207 21.919 -12.615 1.00 82.88 93 GLU A C 1
ATOM 745 O O . GLU A 1 93 ? -0.859 21.316 -12.513 1.00 82.88 93 GLU A O 1
ATOM 750 N N . GLY A 1 94 ? 0.741 22.175 -13.814 1.00 87.25 94 GLY A N 1
ATOM 751 C CA . GLY A 1 94 ? 0.071 21.801 -15.066 1.00 87.25 94 GLY A CA 1
ATOM 752 C C . GLY A 1 94 ? -0.142 20.286 -15.224 1.00 87.25 94 GLY A C 1
ATOM 753 O O . GLY A 1 94 ? -1.177 19.849 -15.731 1.00 87.25 94 GLY A O 1
ATOM 754 N N . THR A 1 95 ? 0.791 19.455 -14.743 1.00 84.75 95 THR A N 1
ATOM 755 C CA . THR A 1 95 ? 0.640 17.986 -14.757 1.00 84.75 95 THR A CA 1
ATOM 756 C C . THR A 1 95 ? -0.401 17.530 -13.739 1.00 84.75 95 THR A C 1
ATOM 758 O O . THR A 1 95 ? -1.266 16.712 -14.059 1.00 84.75 95 THR A O 1
ATOM 761 N N . LYS A 1 96 ? -0.379 18.106 -12.531 1.00 83.38 96 LYS A N 1
ATOM 762 C CA . LYS A 1 96 ? -1.400 17.860 -11.504 1.00 83.38 96 LYS A CA 1
ATOM 763 C C . LYS A 1 96 ? -2.788 18.257 -12.004 1.00 83.38 96 LYS A C 1
ATOM 765 O O . LYS A 1 96 ? -3.742 17.520 -11.768 1.00 83.38 96 LYS A O 1
ATOM 770 N N . GLN A 1 97 ? -2.911 19.371 -12.724 1.00 80.12 97 GLN A N 1
ATOM 771 C CA . GLN A 1 97 ? -4.175 19.840 -13.289 1.00 80.12 97 GLN A CA 1
ATOM 772 C C . GLN A 1 97 ? -4.702 18.894 -14.376 1.00 80.12 97 GLN A C 1
ATOM 774 O O . GLN A 1 97 ? -5.877 18.538 -14.342 1.00 80.12 97 GLN A O 1
ATOM 779 N N . LYS A 1 98 ? -3.843 18.386 -15.271 1.00 85.12 98 LYS A N 1
ATOM 780 C CA . LYS A 1 98 ? -4.225 17.357 -16.263 1.00 85.12 98 LYS A CA 1
ATOM 781 C C . LYS A 1 98 ? -4.659 16.042 -15.604 1.00 85.12 98 LYS A C 1
ATOM 783 O O . LYS A 1 98 ? -5.657 15.444 -16.006 1.00 85.12 98 LYS A O 1
ATOM 788 N N . MET A 1 99 ? -3.960 15.611 -14.551 1.00 78.62 99 MET A N 1
ATOM 789 C CA . MET A 1 99 ? -4.352 14.441 -13.750 1.00 78.62 99 MET A CA 1
ATOM 790 C C . MET A 1 99 ? -5.675 14.650 -12.998 1.00 78.62 99 MET A C 1
ATOM 792 O O . MET A 1 99 ? -6.436 13.701 -12.815 1.00 78.62 99 MET A O 1
ATOM 796 N N . ARG A 1 100 ? -5.968 15.883 -12.561 1.00 74.44 100 ARG A N 1
ATOM 797 C CA . ARG A 1 100 ? -7.251 16.245 -11.940 1.00 74.44 100 ARG A CA 1
ATOM 798 C C . ARG A 1 100 ? -8.381 16.282 -12.966 1.00 74.44 100 ARG A C 1
ATOM 800 O O . ARG A 1 100 ? -9.423 15.706 -12.698 1.00 74.44 100 ARG A O 1
ATOM 807 N N . GLY A 1 101 ? -8.167 16.889 -14.133 1.00 74.75 101 GLY A N 1
ATOM 808 C CA . GLY A 1 101 ? -9.187 17.009 -15.183 1.00 74.75 101 GLY A CA 1
ATOM 809 C C . GLY A 1 101 ? -9.571 15.680 -15.842 1.00 74.75 101 GLY A C 1
ATOM 810 O O . GLY A 1 101 ? -10.698 15.520 -16.295 1.00 74.75 101 GLY A O 1
ATOM 811 N N . THR A 1 102 ? -8.668 14.696 -15.852 1.00 71.62 102 THR A N 1
ATOM 812 C CA . THR A 1 102 ? -8.952 13.338 -16.360 1.00 71.62 102 THR A CA 1
ATOM 813 C C . THR A 1 102 ? -9.638 12.441 -15.329 1.00 71.62 102 THR A C 1
ATOM 815 O O . THR A 1 102 ? -10.341 11.496 -15.691 1.00 71.62 102 THR A O 1
ATOM 818 N N . ARG A 1 103 ? -9.480 12.730 -14.032 1.00 68.50 103 ARG A N 1
ATOM 819 C CA . ARG A 1 103 ? -10.199 12.032 -12.966 1.00 68.50 103 ARG A CA 1
ATOM 820 C C . ARG A 1 103 ? -11.580 12.655 -12.806 1.00 68.50 103 ARG A C 1
ATOM 822 O O . ARG A 1 103 ? -11.705 13.744 -12.257 1.00 68.50 103 ARG A O 1
ATOM 829 N N . LYS A 1 104 ? -12.635 11.935 -13.209 1.00 68.88 104 LYS A N 1
ATOM 830 C CA . LYS A 1 104 ? -14.000 12.303 -12.802 1.00 68.88 104 LYS A CA 1
ATOM 831 C C . LYS A 1 104 ? -14.021 12.442 -11.270 1.00 68.88 104 LYS A C 1
ATOM 833 O O . LYS A 1 104 ? -13.579 11.501 -10.600 1.00 68.88 104 LYS A O 1
ATOM 838 N N . PRO A 1 105 ? -14.487 13.571 -10.704 1.00 62.66 105 PRO A N 1
ATOM 839 C CA . PRO A 1 105 ? -14.639 13.691 -9.263 1.00 62.66 105 PRO A CA 1
ATOM 840 C C . PRO A 1 105 ? -15.563 12.566 -8.804 1.00 62.66 105 PRO A C 1
ATOM 842 O O . PRO A 1 105 ? -16.689 12.424 -9.281 1.00 62.66 105 PRO A O 1
ATOM 845 N N . TYR A 1 106 ? -15.044 11.699 -7.941 1.00 63.88 106 TYR A N 1
ATOM 846 C CA . TYR A 1 106 ? -15.815 10.589 -7.415 1.00 63.88 106 TYR A CA 1
ATOM 847 C C . TYR A 1 106 ? -16.826 11.181 -6.429 1.00 63.88 106 TYR A C 1
ATOM 849 O O . TYR A 1 106 ? -16.463 11.556 -5.315 1.00 63.88 106 TYR A O 1
ATOM 857 N N . GLY A 1 107 ? -18.073 11.353 -6.870 1.00 66.50 107 GLY A N 1
ATOM 858 C CA . GLY A 1 107 ? -19.167 11.759 -5.992 1.00 66.50 107 GLY A CA 1
ATOM 859 C C . GLY A 1 107 ? -19.411 10.726 -4.881 1.00 66.50 107 GLY A C 1
ATOM 860 O O . GLY A 1 107 ? -18.845 9.625 -4.918 1.00 66.50 107 GLY A O 1
ATOM 861 N N . PRO A 1 108 ? -20.259 11.045 -3.885 1.00 72.12 108 PRO A N 1
ATOM 862 C CA . PRO A 1 108 ? -20.698 10.065 -2.900 1.00 72.12 108 PRO A CA 1
ATOM 863 C C . PRO A 1 108 ? -21.204 8.815 -3.623 1.00 72.12 108 PRO A C 1
ATOM 865 O O . PRO A 1 108 ? -22.006 8.911 -4.551 1.00 72.12 108 PRO A O 1
ATOM 868 N N . GLN A 1 109 ? -20.715 7.637 -3.230 1.00 71.81 109 GLN A N 1
ATOM 869 C CA . GLN A 1 109 ? -21.186 6.393 -3.836 1.00 71.81 109 GLN A CA 1
ATOM 870 C C . GLN A 1 109 ? -22.704 6.287 -3.673 1.00 71.81 109 GLN A C 1
ATOM 872 O O . GLN A 1 109 ? -23.213 6.512 -2.574 1.00 71.81 109 GLN A O 1
ATOM 877 N N . SER A 1 110 ? -23.400 5.913 -4.749 1.00 82.06 110 SER A N 1
ATOM 878 C CA . SER A 1 110 ? -24.822 5.563 -4.687 1.00 82.06 110 SER A CA 1
ATOM 879 C C . SER A 1 110 ? -25.061 4.529 -3.580 1.00 82.06 110 SER A C 1
ATOM 881 O O . SER A 1 110 ? -24.237 3.631 -3.365 1.00 82.06 110 SER A O 1
ATOM 883 N N . GLU A 1 111 ? -26.193 4.638 -2.888 1.00 84.69 111 GLU A N 1
ATOM 884 C CA . GLU A 1 111 ? -26.599 3.683 -1.853 1.00 84.69 111 GLU A CA 1
ATOM 885 C C . GLU A 1 111 ? -26.661 2.242 -2.387 1.00 84.69 111 GLU A C 1
ATOM 887 O O . GLU A 1 111 ? -26.279 1.300 -1.688 1.00 84.69 111 GLU A O 1
ATOM 892 N N . ASP A 1 112 ? -27.009 2.050 -3.663 1.00 83.12 112 ASP A N 1
ATOM 893 C CA . ASP A 1 112 ? -26.966 0.738 -4.316 1.00 83.12 112 ASP A CA 1
ATOM 894 C C . ASP A 1 112 ? -25.545 0.192 -4.435 1.00 83.12 112 ASP A C 1
ATOM 896 O O . ASP A 1 112 ? -25.296 -0.995 -4.194 1.00 83.12 112 ASP A O 1
ATOM 900 N N . HIS A 1 113 ? -24.587 1.060 -4.757 1.00 83.94 113 HIS A N 1
ATOM 901 C CA . HIS A 1 113 ? -23.183 0.684 -4.845 1.00 83.94 113 HIS A CA 1
ATOM 902 C C . HIS A 1 113 ? -22.621 0.329 -3.462 1.00 83.94 113 HIS A C 1
ATOM 904 O O . HIS A 1 113 ? -21.956 -0.700 -3.315 1.00 83.94 113 HIS A O 1
ATOM 910 N N . LYS A 1 114 ? -22.944 1.119 -2.428 1.00 85.19 114 LYS A N 1
ATOM 911 C CA . LYS A 1 114 ? -22.570 0.822 -1.034 1.00 85.19 114 LYS A CA 1
ATOM 912 C C . LYS A 1 114 ? -23.172 -0.502 -0.568 1.00 85.19 114 LYS A C 1
ATOM 914 O O . LYS A 1 114 ? -22.463 -1.326 0.014 1.00 85.19 114 LYS A O 1
ATOM 919 N N . ARG A 1 115 ? -24.452 -0.752 -0.876 1.00 86.38 115 ARG A N 1
ATOM 920 C CA . ARG A 1 115 ? -25.134 -2.016 -0.562 1.00 86.38 115 ARG A CA 1
ATOM 921 C C . ARG A 1 115 ? -24.467 -3.196 -1.262 1.00 86.38 115 ARG A C 1
ATOM 923 O O . ARG A 1 115 ? -24.216 -4.212 -0.615 1.00 86.38 115 ARG A O 1
ATOM 930 N N . LYS A 1 116 ? -24.144 -3.075 -2.554 1.00 89.94 116 LYS A N 1
ATOM 931 C CA . LYS A 1 116 ? -23.457 -4.126 -3.322 1.00 89.94 116 LYS A CA 1
ATOM 932 C C . LYS A 1 116 ? -22.077 -4.425 -2.737 1.00 89.94 116 LYS A C 1
ATOM 934 O O . LYS A 1 116 ? -21.774 -5.582 -2.464 1.00 89.94 116 LYS A O 1
ATOM 939 N N . LEU A 1 117 ? -21.287 -3.390 -2.449 1.00 85.75 117 LEU A N 1
ATOM 940 C CA . LEU A 1 117 ? -19.964 -3.529 -1.842 1.00 85.75 117 LEU A CA 1
ATOM 941 C C . LEU A 1 117 ? -20.032 -4.178 -0.452 1.00 85.75 117 LEU A C 1
ATOM 943 O O . L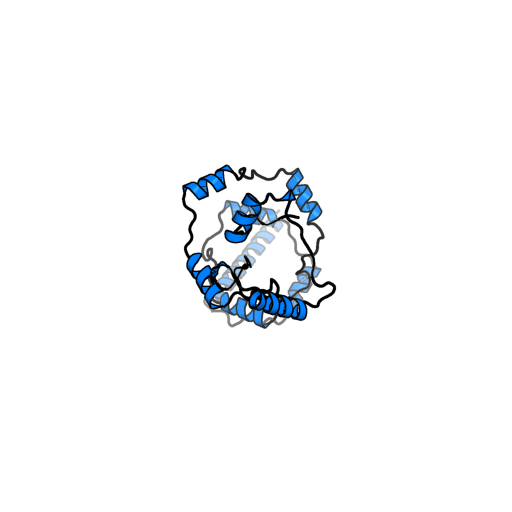EU A 1 117 ? -19.211 -5.037 -0.131 1.00 85.75 117 LEU A O 1
ATOM 947 N N . SER A 1 118 ? -21.029 -3.797 0.352 1.00 88.00 118 SER A N 1
ATOM 948 C CA . SER A 1 118 ? -21.304 -4.401 1.658 1.00 88.00 118 SER A CA 1
ATOM 949 C C . SER A 1 118 ? -21.635 -5.889 1.525 1.00 88.00 118 SER A C 1
ATOM 951 O O . SER A 1 118 ? -20.977 -6.711 2.161 1.00 88.00 118 SER A O 1
ATOM 953 N N . LYS A 1 119 ? -22.565 -6.261 0.630 1.00 88.94 119 LYS A N 1
ATOM 954 C CA . LYS A 1 119 ? -22.915 -7.666 0.354 1.00 88.94 119 LYS A CA 1
ATOM 955 C C . LYS A 1 119 ? -21.700 -8.488 -0.083 1.00 88.94 119 LYS A C 1
ATOM 957 O O . LYS A 1 119 ? -21.478 -9.557 0.466 1.00 88.94 119 LYS A O 1
ATOM 962 N N . THR A 1 120 ? -20.883 -7.976 -1.005 1.00 85.88 120 THR A N 1
ATOM 963 C CA . THR A 1 120 ? -19.684 -8.677 -1.500 1.00 85.88 120 THR A CA 1
ATOM 964 C C . THR A 1 120 ? -18.602 -8.851 -0.427 1.00 85.88 120 THR A C 1
ATOM 966 O O . THR A 1 120 ? -17.841 -9.816 -0.461 1.00 85.88 120 THR A O 1
ATOM 969 N N . ARG A 1 121 ? -18.482 -7.907 0.515 1.00 85.06 121 ARG A N 1
ATOM 970 C CA . ARG A 1 121 ? -17.470 -7.962 1.584 1.00 85.06 121 ARG A CA 1
ATOM 971 C C . ARG A 1 121 ? -17.931 -8.765 2.796 1.00 85.06 121 ARG A C 1
ATOM 973 O O . ARG A 1 121 ? -17.089 -9.305 3.513 1.00 85.06 121 ARG A O 1
ATOM 980 N N . LYS A 1 122 ? -19.240 -8.841 3.043 1.00 85.69 122 LYS A N 1
ATOM 981 C CA . LYS A 1 122 ? -19.798 -9.543 4.199 1.00 85.69 122 LYS A CA 1
ATOM 982 C C . LYS A 1 122 ? -19.438 -11.029 4.126 1.00 85.69 122 LYS A C 1
ATOM 984 O O . LYS A 1 122 ? -19.710 -11.699 3.141 1.00 85.69 122 LYS A O 1
ATOM 989 N N . GLY A 1 123 ? -18.787 -11.529 5.174 1.00 79.94 123 GLY A N 1
ATOM 990 C CA . GLY A 1 123 ? -18.379 -12.932 5.281 1.00 79.94 123 GLY A CA 1
ATOM 991 C C . GLY A 1 123 ? -17.070 -13.292 4.573 1.00 79.94 123 GLY A C 1
ATOM 992 O O . GLY A 1 123 ? -16.533 -14.362 4.849 1.00 79.94 123 GLY A O 1
ATOM 993 N N . ARG A 1 124 ? -16.495 -12.411 3.739 1.00 83.62 124 ARG A N 1
ATOM 994 C CA . ARG A 1 124 ? -15.212 -12.690 3.081 1.00 83.62 124 ARG A CA 1
ATOM 995 C C . ARG A 1 124 ? -14.077 -12.610 4.111 1.00 83.62 124 ARG A C 1
ATOM 997 O O . ARG A 1 124 ? -13.812 -11.520 4.627 1.00 83.62 124 ARG A O 1
ATOM 1004 N N . PRO A 1 125 ? -13.393 -13.723 4.431 1.00 81.69 125 PRO A N 1
ATOM 1005 C CA . PRO A 1 125 ? -12.262 -13.679 5.339 1.00 81.69 125 PRO A CA 1
ATOM 1006 C C . PRO A 1 125 ? -11.146 -12.855 4.698 1.00 81.69 125 PRO A C 1
ATOM 1008 O O . PRO A 1 125 ? -10.848 -12.993 3.510 1.00 81.69 125 PRO A O 1
ATOM 1011 N N . THR A 1 126 ? -10.527 -11.973 5.477 1.00 80.31 126 THR A N 1
ATOM 1012 C CA . THR A 1 126 ? -9.287 -11.341 5.032 1.00 80.31 126 THR A CA 1
ATOM 1013 C C . THR A 1 126 ? -8.195 -12.410 4.998 1.00 80.31 126 THR A C 1
ATOM 1015 O O . THR A 1 126 ? -8.231 -13.371 5.765 1.00 80.31 126 THR A O 1
ATOM 1018 N N . TRP A 1 127 ? -7.183 -12.238 4.152 1.00 80.50 127 TRP A N 1
ATOM 1019 C CA . TRP A 1 127 ? -6.005 -13.120 4.116 1.00 80.50 127 TRP A CA 1
ATOM 1020 C C . TRP A 1 127 ? -5.207 -13.131 5.444 1.00 80.50 127 TRP A C 1
ATOM 1022 O O . TRP A 1 127 ? -4.322 -13.963 5.644 1.00 80.50 127 TRP A O 1
ATOM 1032 N N . MET A 1 128 ? -5.540 -12.208 6.354 1.00 83.44 128 MET A N 1
ATOM 1033 C CA . MET A 1 128 ? -5.018 -12.083 7.716 1.00 83.44 128 MET A CA 1
ATOM 1034 C C . MET A 1 128 ? -5.933 -12.711 8.778 1.00 83.44 128 MET A C 1
ATOM 1036 O O . MET A 1 128 ? -5.593 -12.689 9.959 1.00 83.44 128 MET A O 1
ATOM 1040 N N . LYS A 1 129 ? -7.099 -13.260 8.410 1.00 84.75 129 LYS A N 1
ATOM 1041 C CA . LYS A 1 129 ? -8.013 -13.883 9.374 1.00 84.75 129 LYS A CA 1
ATOM 1042 C C . LYS A 1 129 ? -7.298 -15.045 10.073 1.00 84.75 129 LYS A C 1
ATOM 1044 O O . LYS A 1 129 ? -6.810 -15.957 9.419 1.00 84.75 129 LYS A O 1
ATOM 1049 N N . GLY A 1 130 ? -7.224 -14.985 11.403 1.00 83.81 130 GLY A N 1
ATOM 1050 C CA . GLY A 1 130 ? -6.546 -15.988 12.233 1.00 83.81 130 GLY A CA 1
ATOM 1051 C C . GLY A 1 130 ? -5.028 -15.813 12.360 1.00 83.81 130 GLY A C 1
ATOM 1052 O O . GLY A 1 130 ? -4.427 -16.438 13.230 1.00 83.81 130 GLY A O 1
ATOM 1053 N N . LYS A 1 131 ? -4.399 -14.929 11.575 1.00 86.81 131 LYS A N 1
ATOM 1054 C CA . LYS A 1 131 ? -2.970 -14.626 11.717 1.00 86.81 131 LYS A CA 1
ATOM 1055 C C . LYS A 1 131 ? -2.764 -13.658 12.879 1.00 86.81 131 LYS A C 1
ATOM 1057 O O . LYS A 1 131 ? -3.359 -12.583 12.915 1.00 86.81 131 LYS A O 1
ATOM 1062 N N . LYS A 1 132 ? -1.916 -14.037 13.835 1.00 87.62 132 LYS A N 1
ATOM 1063 C CA . LYS A 1 132 ? -1.482 -13.164 14.932 1.00 87.62 132 LYS A CA 1
ATOM 1064 C C . LYS A 1 132 ? -0.125 -12.560 14.583 1.00 87.62 132 LYS A C 1
ATOM 1066 O O . LYS A 1 132 ? 0.693 -13.205 13.936 1.00 87.62 132 LYS A O 1
ATOM 1071 N N . HIS A 1 133 ? 0.115 -11.329 15.025 1.00 84.75 133 HIS A N 1
ATOM 1072 C CA . HIS A 1 133 ? 1.463 -10.766 14.996 1.00 84.75 133 HIS A CA 1
ATOM 1073 C C . HIS A 1 133 ? 2.410 -11.629 15.839 1.00 84.75 133 HIS A C 1
ATOM 1075 O O . HIS A 1 133 ? 1.997 -12.144 16.884 1.00 84.75 133 HIS A O 1
ATOM 1081 N N . THR A 1 134 ? 3.661 -11.752 15.392 1.00 90.31 134 THR A N 1
ATOM 1082 C CA . THR A 1 134 ? 4.736 -12.364 16.180 1.00 90.31 134 THR A CA 1
ATOM 1083 C C . THR A 1 134 ? 4.983 -11.545 17.442 1.00 90.31 134 THR A C 1
ATOM 1085 O O . THR A 1 134 ? 4.695 -10.342 17.481 1.00 90.31 134 THR A O 1
ATOM 1088 N N . ASP A 1 135 ? 5.504 -12.179 18.486 1.00 90.62 135 ASP A N 1
ATOM 1089 C CA . ASP A 1 135 ? 5.745 -11.484 19.752 1.00 90.62 135 ASP A CA 1
ATOM 1090 C C . ASP A 1 135 ? 6.805 -10.386 19.604 1.00 90.62 135 ASP A C 1
ATOM 1092 O O . ASP A 1 135 ? 6.613 -9.283 20.115 1.00 90.62 135 ASP A O 1
ATOM 1096 N N . GLU A 1 136 ? 7.815 -10.598 18.756 1.00 90.44 136 GLU A N 1
ATOM 1097 C CA . GLU A 1 136 ? 8.769 -9.555 18.364 1.00 90.44 136 GLU A CA 1
ATOM 1098 C C . GLU A 1 136 ? 8.090 -8.345 17.703 1.00 90.44 136 GLU A C 1
ATOM 1100 O O . GLU A 1 136 ? 8.402 -7.193 18.015 1.00 90.44 136 GLU A O 1
ATOM 1105 N N . ALA A 1 137 ? 7.132 -8.574 16.796 1.00 90.69 137 ALA A N 1
ATOM 1106 C CA . ALA A 1 137 ? 6.406 -7.491 16.136 1.00 90.69 137 ALA A CA 1
ATOM 1107 C C . ALA A 1 137 ? 5.514 -6.727 17.126 1.00 90.69 137 ALA A C 1
ATOM 1109 O O . ALA A 1 137 ? 5.451 -5.496 17.076 1.00 90.69 137 ALA A O 1
ATOM 1110 N N . LYS A 1 138 ? 4.860 -7.430 18.062 1.00 91.88 138 LYS A N 1
ATOM 1111 C CA . LYS A 1 138 ? 4.099 -6.795 19.150 1.00 91.88 138 LYS A CA 1
ATOM 1112 C C . LYS A 1 138 ? 5.004 -5.955 20.044 1.00 91.88 138 LYS A C 1
ATOM 1114 O O . LYS A 1 138 ? 4.629 -4.837 20.392 1.00 91.88 138 LYS A O 1
ATOM 1119 N N . GLN A 1 139 ? 6.193 -6.455 20.376 1.00 89.75 139 GLN A N 1
ATOM 1120 C CA . GLN A 1 139 ? 7.165 -5.735 21.191 1.00 89.75 139 GLN A CA 1
ATOM 1121 C C . GLN A 1 139 ? 7.656 -4.470 20.480 1.00 89.75 139 GLN A C 1
ATOM 1123 O O . GLN A 1 139 ? 7.628 -3.396 21.078 1.00 89.75 139 GLN A O 1
ATOM 1128 N N . LYS A 1 140 ? 7.994 -4.545 19.186 1.00 93.81 140 LYS A N 1
ATOM 1129 C CA . LYS A 1 140 ? 8.373 -3.367 18.385 1.00 93.81 140 LYS A CA 1
ATOM 1130 C C . LYS A 1 140 ? 7.258 -2.319 18.329 1.00 93.81 140 LYS A C 1
ATOM 1132 O O . LYS A 1 140 ? 7.520 -1.141 18.560 1.00 93.81 140 LYS A O 1
ATOM 1137 N N . MET A 1 141 ? 6.011 -2.732 18.082 1.00 89.25 141 MET A N 1
ATOM 1138 C CA . MET A 1 141 ? 4.859 -1.817 18.094 1.00 89.25 141 MET A CA 1
ATOM 1139 C C . MET A 1 141 ? 4.620 -1.199 19.477 1.00 89.25 141 MET A C 1
ATOM 1141 O O . MET A 1 141 ? 4.316 -0.012 19.571 1.00 89.25 141 MET A O 1
ATOM 1145 N N . SER A 1 142 ? 4.772 -1.986 20.546 1.00 90.62 142 SER A N 1
ATOM 1146 C CA . SER A 1 142 ? 4.651 -1.519 21.930 1.00 90.62 142 SER A CA 1
ATOM 1147 C C . SER A 1 142 ? 5.688 -0.440 22.241 1.00 90.62 142 SER A C 1
ATOM 1149 O O . SER A 1 142 ? 5.318 0.662 22.638 1.00 90.62 142 SER A O 1
ATOM 1151 N N . VAL A 1 143 ? 6.969 -0.707 21.968 1.00 91.00 143 VAL A N 1
ATOM 1152 C CA . VAL A 1 143 ? 8.065 0.254 22.171 1.00 91.00 143 VAL A CA 1
ATOM 1153 C C . VAL A 1 143 ? 7.836 1.525 21.356 1.00 91.00 143 VAL A C 1
ATOM 1155 O O . VAL A 1 143 ? 7.938 2.620 21.897 1.00 91.00 143 VAL A O 1
ATOM 1158 N N . ALA A 1 144 ? 7.448 1.395 20.086 1.00 89.31 144 ALA A N 1
ATOM 1159 C CA . ALA A 1 144 ? 7.205 2.541 19.216 1.00 89.31 144 ALA A CA 1
ATOM 1160 C C . ALA A 1 144 ? 6.027 3.420 19.668 1.00 89.31 144 ALA A C 1
ATOM 1162 O O . ALA A 1 144 ? 5.997 4.603 19.326 1.00 89.31 144 ALA A O 1
ATOM 1163 N N . ASN A 1 145 ? 5.049 2.860 20.383 1.00 87.38 145 ASN A N 1
ATOM 1164 C CA . ASN A 1 145 ? 3.870 3.585 20.861 1.00 87.38 145 ASN A CA 1
ATOM 1165 C C . ASN A 1 145 ? 3.983 4.029 22.324 1.00 87.38 145 ASN A C 1
ATOM 1167 O O . ASN A 1 145 ? 3.218 4.890 22.761 1.00 87.38 145 ASN A O 1
ATOM 1171 N N . LYS A 1 146 ? 4.930 3.475 23.086 1.00 88.62 146 LYS A N 1
ATOM 1172 C CA . LYS A 1 146 ? 5.141 3.829 24.489 1.00 88.62 146 LYS A CA 1
ATOM 1173 C C . LYS A 1 146 ? 5.513 5.312 24.596 1.00 88.62 146 LYS A C 1
ATOM 1175 O O . LYS A 1 146 ? 6.458 5.770 23.967 1.00 88.62 146 LYS A O 1
ATOM 1180 N N . GLY A 1 147 ? 4.743 6.062 25.385 1.00 83.06 147 GLY A N 1
ATOM 1181 C CA . GLY A 1 147 ? 4.963 7.495 25.619 1.00 83.06 147 GLY A CA 1
ATOM 1182 C C . GLY A 1 147 ? 4.371 8.435 24.563 1.00 83.06 147 GLY A C 1
ATOM 1183 O O . GLY A 1 147 ? 4.396 9.647 24.759 1.00 83.06 147 GLY A O 1
ATOM 1184 N N . LYS A 1 148 ? 3.783 7.923 23.473 1.00 84.12 148 LYS A N 1
ATOM 1185 C CA . LYS A 1 148 ? 3.069 8.772 22.511 1.00 84.12 148 LYS A CA 1
ATOM 1186 C C . LYS A 1 148 ? 1.690 9.125 23.061 1.00 84.12 148 LYS A C 1
ATOM 1188 O O . LYS A 1 148 ? 0.819 8.263 23.169 1.00 84.12 148 LYS A O 1
ATOM 1193 N N . SER A 1 149 ? 1.491 10.398 23.394 1.00 81.56 149 SER A N 1
ATOM 1194 C CA . SER A 1 149 ? 0.161 10.914 23.721 1.00 81.56 149 SER A CA 1
ATOM 1195 C C . SER A 1 149 ? -0.716 10.920 22.473 1.00 81.56 149 SER A C 1
ATOM 1197 O O . SER A 1 149 ? -0.265 11.271 21.383 1.00 81.56 149 SER A O 1
ATOM 1199 N N . ALA A 1 150 ? -1.982 10.541 22.629 1.00 83.06 150 ALA A N 1
ATOM 1200 C CA . 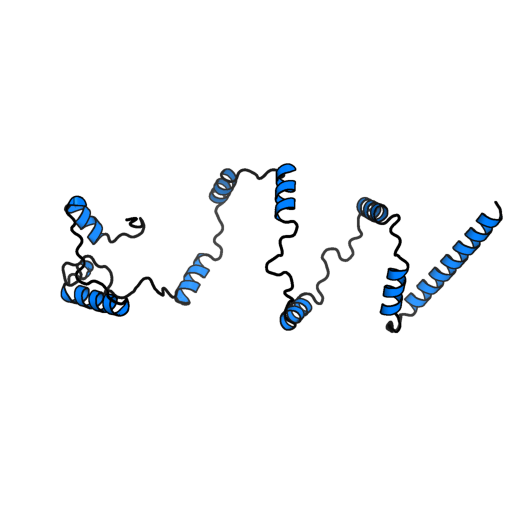ALA A 1 150 ? -2.959 10.741 21.571 1.00 83.06 150 ALA A CA 1
ATOM 1201 C C . ALA A 1 150 ? -3.142 12.250 21.328 1.00 83.06 150 ALA A C 1
ATOM 1203 O O . ALA A 1 150 ? -3.098 13.040 22.268 1.00 83.06 150 ALA A O 1
ATOM 1204 N N . TRP A 1 151 ? -3.359 12.660 20.077 1.00 84.00 151 TRP A N 1
ATOM 1205 C CA . TRP A 1 151 ? -3.515 14.076 19.702 1.00 84.00 151 TRP A CA 1
ATOM 1206 C C . TRP A 1 151 ? -4.676 14.776 20.427 1.00 84.00 151 TRP A C 1
ATOM 1208 O O . TRP A 1 151 ? -4.692 15.992 20.560 1.00 84.00 151 TRP A O 1
ATOM 1218 N N . ASN A 1 152 ? -5.654 13.999 20.887 1.00 85.00 152 ASN A N 1
ATOM 1219 C CA . ASN A 1 152 ? -6.830 14.450 21.615 1.00 85.00 152 ASN A CA 1
ATOM 1220 C C . ASN A 1 152 ? -6.669 14.340 23.139 1.00 85.00 152 ASN A C 1
ATOM 1222 O O . ASN A 1 152 ? -7.661 14.437 23.862 1.00 85.00 152 ASN A O 1
ATOM 1226 N N . ASN A 1 153 ? -5.457 14.096 23.645 1.00 83.00 153 ASN A N 1
ATOM 1227 C CA . ASN A 1 153 ? -5.212 14.096 25.081 1.00 83.00 153 ASN A CA 1
ATOM 1228 C C . ASN A 1 153 ? -5.533 15.491 25.651 1.00 83.00 153 ASN A C 1
ATOM 1230 O O . ASN A 1 153 ? -5.022 16.493 25.162 1.00 83.00 153 ASN A O 1
ATOM 1234 N N . GLY A 1 154 ? -6.432 15.555 26.636 1.00 80.75 154 GLY A N 1
ATOM 1235 C CA . GLY A 1 154 ? -6.945 16.811 27.202 1.00 80.75 154 GLY A CA 1
ATOM 1236 C C . GLY A 1 154 ? -8.085 17.480 26.419 1.00 80.75 154 GLY A C 1
ATOM 1237 O O . GLY A 1 154 ? -8.677 18.436 26.916 1.00 80.75 154 GLY A O 1
ATOM 1238 N N . VAL A 1 155 ? -8.462 16.975 25.239 1.00 86.12 155 VAL A N 1
ATOM 1239 C CA . VAL A 1 155 ? -9.587 17.525 24.467 1.00 86.12 155 VAL A CA 1
ATOM 1240 C C . VAL A 1 155 ? -10.892 16.886 24.936 1.00 86.12 155 VAL A C 1
ATOM 1242 O O . VAL A 1 155 ? -11.174 15.718 24.658 1.00 86.12 155 VAL A O 1
ATOM 1245 N N . SER A 1 156 ? -11.718 17.668 25.633 1.00 80.62 156 SER A N 1
ATOM 1246 C CA . SER A 1 156 ? -13.068 17.245 26.015 1.00 80.62 156 SER A CA 1
ATOM 1247 C C . SER A 1 156 ? -13.965 17.093 24.784 1.00 80.62 156 SER A C 1
ATOM 1249 O O . SER A 1 156 ? -13.962 17.920 23.873 1.00 80.62 156 SER A O 1
ATOM 1251 N N . THR A 1 157 ? -14.774 16.033 24.753 1.00 81.31 157 THR A N 1
ATOM 1252 C CA . THR A 1 157 ? -15.767 15.839 23.688 1.00 81.31 157 THR A CA 1
ATOM 1253 C C . THR A 1 157 ? -16.833 16.933 23.731 1.00 81.31 157 THR A C 1
ATOM 1255 O O . THR A 1 157 ? -17.309 17.265 24.815 1.00 81.31 157 THR A O 1
ATOM 1258 N N . SER A 1 158 ? -17.277 17.417 22.565 1.00 87.38 158 SER A N 1
ATOM 1259 C CA . SER A 1 158 ? -18.369 18.400 22.479 1.00 87.38 158 SER A CA 1
ATOM 1260 C C . SER A 1 158 ? -19.666 17.905 23.135 1.00 87.38 158 SER A C 1
ATOM 1262 O O . SER A 1 158 ? -19.957 16.704 23.130 1.00 87.38 158 SER A O 1
ATOM 1264 N N . ASP A 1 159 ? -20.499 18.830 23.616 1.00 86.50 159 ASP A N 1
ATOM 1265 C CA . ASP A 1 159 ? -21.789 18.503 24.235 1.00 86.50 159 ASP A CA 1
ATOM 1266 C C . ASP A 1 159 ? -22.716 17.714 23.315 1.00 86.50 159 ASP A C 1
ATOM 1268 O O . ASP A 1 159 ? -23.358 16.754 23.745 1.00 86.50 159 ASP A O 1
ATOM 1272 N N . LYS A 1 160 ? -22.744 18.062 22.025 1.00 88.62 160 LYS A N 1
ATOM 1273 C CA . LYS A 1 160 ? -23.528 17.342 21.015 1.00 88.62 160 LYS A CA 1
ATOM 1274 C C . LYS A 1 160 ? -23.072 15.888 20.889 1.00 88.62 160 LYS A C 1
ATOM 1276 O O . LYS A 1 160 ? -23.904 14.987 20.813 1.00 88.62 160 LYS A O 1
ATOM 1281 N N . THR A 1 161 ? -21.761 15.644 20.892 1.00 87.75 161 THR A N 1
ATOM 1282 C CA . THR A 1 161 ? -21.200 14.285 20.850 1.00 87.75 161 THR A CA 1
ATOM 1283 C C . THR A 1 161 ? -21.495 13.526 22.143 1.00 87.75 161 THR A C 1
ATOM 1285 O O . THR A 1 161 ? -21.916 12.372 22.091 1.00 87.75 161 THR A O 1
ATOM 1288 N N . ARG A 1 162 ? -21.345 14.181 23.300 1.00 88.81 162 ARG A N 1
ATOM 1289 C CA . ARG A 1 162 ? -21.635 13.598 24.616 1.00 88.81 162 ARG A CA 1
ATOM 1290 C C . ARG A 1 162 ? -23.098 13.164 24.740 1.00 88.81 162 ARG A C 1
ATOM 1292 O O . ARG A 1 162 ? -23.363 12.063 25.218 1.00 88.81 162 ARG A O 1
ATOM 1299 N N . ARG A 1 163 ? -24.035 13.981 24.242 1.00 87.94 163 ARG A N 1
ATOM 1300 C CA . ARG A 1 163 ? -25.469 13.645 24.178 1.00 87.94 163 ARG A CA 1
ATOM 1301 C C . ARG A 1 163 ? -25.727 12.403 23.324 1.00 87.94 163 ARG A C 1
ATOM 1303 O O . ARG A 1 163 ? -26.351 11.470 23.815 1.00 87.94 163 ARG A O 1
ATOM 1310 N N . LYS A 1 164 ? -25.155 12.328 22.115 1.00 91.25 164 LYS A N 1
ATOM 1311 C CA . LYS A 1 164 ? -25.294 11.152 21.231 1.00 91.25 164 LYS A CA 1
ATOM 1312 C C . LYS A 1 164 ? -24.769 9.860 21.861 1.00 91.25 164 LYS A C 1
ATOM 1314 O O . LYS A 1 164 ? -25.401 8.816 21.744 1.00 91.25 164 LYS A O 1
ATOM 1319 N N . ILE A 1 165 ? -23.621 9.923 22.541 1.00 88.25 165 ILE A N 1
ATOM 1320 C CA . ILE A 1 165 ? -23.058 8.763 23.253 1.00 88.25 165 ILE A CA 1
ATOM 1321 C C . ILE A 1 165 ? -23.984 8.341 24.404 1.00 88.25 165 ILE A C 1
ATOM 1323 O O . ILE A 1 165 ? -24.222 7.152 24.598 1.00 88.25 165 ILE A O 1
ATOM 1327 N N . SER A 1 166 ? -24.525 9.304 25.157 1.00 88.19 166 SER A N 1
ATOM 1328 C CA . SER A 1 166 ? -25.469 9.028 26.246 1.00 88.19 166 SER A CA 1
ATOM 1329 C C . SER A 1 166 ? -26.769 8.398 25.742 1.00 88.19 166 SER A C 1
ATOM 1331 O O . SER A 1 166 ? -27.231 7.430 26.338 1.00 88.19 166 SER A O 1
ATOM 1333 N N . GLU A 1 167 ? -27.328 8.903 24.641 1.00 90.00 167 GLU A N 1
ATOM 1334 C CA . GLU A 1 167 ? -28.510 8.341 23.975 1.00 90.00 167 GLU A CA 1
ATOM 1335 C C . GLU A 1 167 ? -28.287 6.896 23.538 1.00 90.00 167 GLU A C 1
ATOM 1337 O O . GLU A 1 167 ? -29.093 6.035 23.875 1.00 90.00 167 GLU A O 1
ATOM 1342 N N . ALA A 1 168 ? -27.171 6.617 22.860 1.00 89.56 168 ALA A N 1
ATOM 1343 C CA . ALA A 1 168 ? -26.851 5.275 22.380 1.00 89.56 168 ALA A CA 1
ATOM 1344 C C . ALA A 1 168 ? -26.649 4.261 23.520 1.00 89.56 168 ALA A C 1
ATOM 1346 O O . ALA A 1 168 ? -26.995 3.092 23.377 1.00 89.56 168 ALA A O 1
ATOM 1347 N N . ASN A 1 169 ? -26.099 4.702 24.654 1.00 88.12 169 ASN A N 1
ATOM 1348 C CA . ASN A 1 169 ? -25.868 3.845 25.819 1.00 88.12 169 ASN A CA 1
ATOM 1349 C C . ASN A 1 169 ? -27.089 3.735 26.747 1.00 88.12 169 ASN A C 1
ATOM 1351 O O . ASN A 1 169 ? -27.069 2.951 27.702 1.00 88.12 169 ASN A O 1
ATOM 1355 N N . ARG A 1 170 ? -28.145 4.522 26.513 1.00 87.25 170 ARG A N 1
ATOM 1356 C CA . ARG A 1 170 ? -29.339 4.518 27.358 1.00 87.25 170 ARG A CA 1
ATOM 1357 C C . ARG A 1 170 ? -30.054 3.174 27.227 1.00 87.25 170 ARG A C 1
ATOM 1359 O O . ARG A 1 170 ? -30.380 2.743 26.130 1.00 87.25 170 ARG A O 1
ATOM 1366 N N . GLY A 1 171 ? -30.296 2.513 28.359 1.00 77.75 171 GLY A N 1
ATOM 1367 C CA . GLY A 1 171 ? -30.955 1.202 28.396 1.00 77.75 171 GLY A CA 1
ATOM 1368 C C . GLY A 1 171 ? -30.030 0.006 28.141 1.00 77.75 171 GLY A C 1
ATOM 1369 O O . GLY A 1 171 ? -30.495 -1.130 28.142 1.00 77.75 171 GLY A O 1
ATOM 1370 N N . HIS A 1 172 ? -28.719 0.216 27.977 1.00 83.81 172 HIS A N 1
ATOM 1371 C CA . HIS A 1 172 ? -27.773 -0.893 27.893 1.00 83.81 172 HIS A CA 1
ATOM 1372 C C . HIS A 1 172 ? -27.514 -1.499 29.288 1.00 83.81 172 HIS A C 1
ATOM 1374 O O . HIS A 1 172 ? -26.652 -1.038 30.043 1.00 83.81 172 HIS A O 1
ATOM 1380 N N . PHE A 1 173 ? -28.234 -2.573 29.627 1.00 84.69 173 PHE A N 1
ATOM 1381 C CA . PHE A 1 173 ? -28.023 -3.334 30.860 1.00 84.69 173 PHE A CA 1
ATOM 1382 C C . PHE A 1 173 ? -27.103 -4.534 30.628 1.00 84.69 173 PHE A C 1
ATOM 1384 O O . PHE A 1 173 ? -27.353 -5.394 29.788 1.00 84.69 173 PHE A O 1
ATOM 1391 N N . VAL A 1 174 ? -26.038 -4.628 31.424 1.00 86.00 174 VAL A N 1
ATOM 1392 C CA . VAL A 1 174 ? -25.149 -5.796 31.406 1.00 86.00 174 VAL A CA 1
ATOM 1393 C C . VAL A 1 174 ? -25.888 -7.006 31.995 1.00 86.00 174 VAL A C 1
ATOM 1395 O O . VAL A 1 174 ? -26.405 -6.924 33.113 1.00 86.00 174 VAL A O 1
ATOM 1398 N N . SER A 1 175 ? -25.912 -8.130 31.270 1.00 88.19 175 SER A N 1
ATOM 1399 C CA . SER A 1 175 ? -26.587 -9.362 31.706 1.00 88.19 175 SER A CA 1
ATOM 1400 C C . SER A 1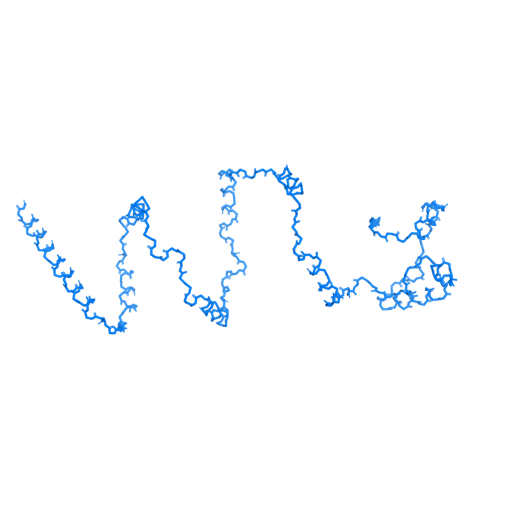 175 ? -25.978 -9.945 32.990 1.00 88.19 175 SER A C 1
ATOM 1402 O O . SER A 1 175 ? -24.804 -9.711 33.298 1.00 88.19 175 SER A O 1
ATOM 1404 N N . LYS A 1 176 ? -26.759 -10.735 33.743 1.00 88.25 176 LYS A N 1
ATOM 1405 C CA . LYS A 1 176 ? -26.296 -11.385 34.988 1.00 88.25 176 LYS A CA 1
ATOM 1406 C C . LYS A 1 176 ? -25.042 -12.239 34.757 1.00 88.25 176 LYS A C 1
ATOM 1408 O O . LYS A 1 176 ? -24.071 -12.101 35.497 1.00 88.25 176 LYS A O 1
ATOM 1413 N N . GLU A 1 177 ? -25.019 -13.039 33.693 1.00 87.94 177 GLU A N 1
ATOM 1414 C CA . GLU A 1 177 ? -23.851 -13.852 33.328 1.00 87.94 177 GLU A CA 1
ATOM 1415 C C . GLU A 1 177 ? -22.613 -13.001 33.028 1.00 87.94 177 GLU A C 1
ATOM 1417 O O . GLU A 1 177 ? -21.505 -13.311 33.467 1.00 87.94 177 GLU A O 1
ATOM 1422 N N . THR A 1 178 ? -22.788 -11.889 32.311 1.00 88.44 178 THR A N 1
ATOM 1423 C CA . THR A 1 178 ? -21.675 -10.994 31.969 1.00 88.44 178 THR A CA 1
ATOM 1424 C C . THR A 1 178 ? -21.135 -10.298 33.217 1.00 88.44 178 THR A C 1
ATOM 1426 O O . THR A 1 178 ? -19.919 -10.211 33.391 1.00 88.44 178 THR A O 1
ATOM 1429 N N . LYS A 1 179 ? -22.011 -9.881 34.144 1.00 91.12 179 LYS A N 1
ATOM 1430 C CA . LYS A 1 179 ? -21.600 -9.353 35.456 1.00 91.12 179 LYS A CA 1
ATOM 1431 C C . LYS A 1 179 ? -20.782 -10.380 36.242 1.00 91.12 179 LYS A C 1
ATOM 1433 O O . LYS A 1 179 ? -19.742 -10.026 36.795 1.00 91.12 179 LYS A O 1
ATOM 1438 N N . GLN A 1 180 ? -21.197 -11.648 36.247 1.00 88.00 180 GLN A N 1
ATOM 1439 C CA . GLN A 1 180 ? -20.445 -12.719 36.907 1.00 88.00 180 GLN A CA 1
ATOM 1440 C C . GLN A 1 180 ? -19.071 -12.947 36.262 1.00 88.00 180 GLN A C 1
ATOM 1442 O O . GLN A 1 180 ? -18.083 -13.077 36.983 1.00 88.00 180 GLN A O 1
ATOM 1447 N N . LYS A 1 181 ? -18.968 -12.932 34.925 1.00 90.19 181 LYS A N 1
ATOM 1448 C CA . LYS A 1 181 ? -17.677 -13.035 34.215 1.00 90.19 181 LYS A CA 1
ATOM 1449 C C . LYS A 1 181 ? -16.729 -11.890 34.585 1.00 90.19 181 LYS A C 1
ATOM 1451 O O . LYS A 1 181 ? -15.572 -12.143 34.912 1.00 90.19 181 LYS A O 1
ATOM 1456 N N . ILE A 1 182 ? -17.228 -10.651 34.605 1.00 88.19 182 ILE A N 1
ATOM 1457 C CA . ILE A 1 182 ? -16.451 -9.468 35.017 1.00 88.19 182 ILE A CA 1
ATOM 1458 C C . ILE A 1 182 ? -16.009 -9.585 36.483 1.00 88.19 182 ILE A C 1
ATOM 1460 O O . ILE A 1 182 ? -14.862 -9.279 36.806 1.00 88.19 182 ILE A O 1
ATOM 1464 N N . SER A 1 183 ? -16.896 -10.045 37.372 1.00 89.25 183 SER A N 1
ATOM 1465 C CA . SER A 1 183 ? -16.583 -10.252 38.791 1.00 89.25 183 SER A CA 1
ATOM 1466 C C . SER A 1 183 ? -15.473 -11.288 38.982 1.00 89.25 183 SER A C 1
ATOM 1468 O O . SER A 1 183 ? -14.488 -11.001 39.660 1.00 89.25 183 SER A O 1
ATOM 1470 N N . ARG A 1 184 ? -15.574 -12.452 38.322 1.00 87.62 184 ARG A N 1
ATOM 1471 C CA . ARG A 1 184 ? -14.546 -13.506 38.367 1.00 87.62 184 ARG A CA 1
ATOM 1472 C C . ARG A 1 184 ? -13.194 -13.005 37.866 1.00 87.62 184 ARG A C 1
ATOM 1474 O O . ARG A 1 184 ? -12.194 -13.237 38.530 1.00 87.62 184 ARG A O 1
ATOM 1481 N N . ALA A 1 185 ? -13.170 -12.279 36.748 1.00 87.38 185 ALA A N 1
ATOM 1482 C CA . ALA A 1 185 ? -11.936 -11.746 36.171 1.00 87.38 185 ALA A CA 1
ATOM 1483 C C . ALA A 1 185 ? -11.246 -10.700 37.065 1.00 87.38 185 ALA A C 1
ATOM 1485 O O . ALA A 1 185 ? -10.024 -10.589 37.056 1.00 87.38 185 ALA A O 1
ATOM 1486 N N . ASN A 1 186 ? -12.018 -9.927 37.835 1.00 86.38 186 ASN A N 1
ATOM 1487 C CA . ASN A 1 186 ? -11.473 -8.918 38.745 1.00 86.38 186 ASN A CA 1
ATOM 1488 C C . ASN A 1 186 ? -11.160 -9.462 40.149 1.00 86.38 186 ASN A C 1
ATOM 1490 O O . ASN A 1 186 ? -10.513 -8.767 40.936 1.00 86.38 186 ASN A O 1
ATOM 1494 N N . LYS A 1 187 ? -11.603 -10.679 40.489 1.00 86.31 187 LYS A N 1
ATOM 1495 C CA . LYS A 1 187 ? -11.365 -11.279 41.806 1.00 86.31 187 LYS A CA 1
ATOM 1496 C C . LYS A 1 187 ? -9.861 -11.503 42.001 1.00 86.31 187 LYS A C 1
ATOM 1498 O O . LYS A 1 187 ? -9.223 -12.183 41.209 1.00 86.31 187 LYS A O 1
ATOM 1503 N N . GLY A 1 188 ? -9.295 -10.909 43.052 1.00 76.31 188 GLY A N 1
ATOM 1504 C CA . GLY A 1 188 ? -7.863 -11.008 43.368 1.00 76.31 188 GLY A CA 1
ATOM 1505 C C . GLY A 1 188 ? -6.965 -9.983 42.664 1.00 76.31 188 GLY A C 1
ATOM 1506 O O . GLY A 1 188 ? -5.756 -9.979 42.891 1.00 76.31 188 GLY A O 1
ATOM 1507 N N . ARG A 1 189 ? -7.524 -9.071 41.855 1.00 82.88 189 ARG A N 1
ATOM 1508 C CA . ARG A 1 189 ? -6.754 -7.971 41.264 1.00 82.88 189 ARG A CA 1
ATOM 1509 C C . ARG A 1 189 ? -6.323 -6.987 42.360 1.00 82.88 189 ARG A C 1
ATOM 1511 O O . ARG A 1 189 ? -7.132 -6.197 42.841 1.00 82.88 189 ARG A O 1
ATOM 1518 N N . LYS A 1 190 ? -5.040 -7.014 42.732 1.00 76.69 190 LYS A N 1
ATOM 1519 C CA . LYS A 1 190 ? -4.437 -6.031 43.643 1.00 76.69 190 LYS A CA 1
ATOM 1520 C C . LYS A 1 190 ? -4.250 -4.710 42.894 1.00 76.69 190 LYS A C 1
ATOM 1522 O O . LYS A 1 190 ? -3.465 -4.628 41.952 1.00 76.69 190 LYS A O 1
ATOM 1527 N N . LEU A 1 191 ? -5.014 -3.691 43.273 1.00 73.94 191 LEU A N 1
ATOM 1528 C CA . LEU A 1 191 ? -4.745 -2.316 42.857 1.00 73.94 191 LEU A CA 1
ATOM 1529 C C . LEU A 1 191 ? -3.487 -1.837 43.599 1.00 73.94 191 LEU A C 1
ATOM 1531 O O . LEU A 1 191 ? -3.284 -2.204 44.756 1.00 73.94 191 LEU A O 1
ATOM 1535 N N . GLY A 1 192 ? -2.630 -1.061 42.931 1.00 78.00 192 GLY A N 1
ATOM 1536 C CA . GLY A 1 192 ? -1.467 -0.445 43.577 1.00 78.00 192 GLY A CA 1
ATOM 1537 C C . GLY A 1 192 ? -1.871 0.506 44.716 1.00 78.00 192 GLY A C 1
ATOM 1538 O O . GLY A 1 192 ? -3.057 0.827 44.852 1.00 78.00 192 GLY A O 1
ATOM 1539 N N . PRO A 1 193 ? -0.908 0.970 45.534 1.00 80.12 193 PRO A N 1
ATOM 1540 C CA . PRO A 1 193 ? -1.188 1.902 46.620 1.00 80.12 193 PRO A CA 1
ATOM 1541 C C . PRO A 1 193 ? -1.865 3.157 46.062 1.00 80.12 193 PRO A C 1
ATOM 1543 O O . PRO A 1 193 ? -1.348 3.828 45.169 1.00 80.12 193 PRO A O 1
ATOM 1546 N N . MET A 1 194 ? -3.069 3.436 46.553 1.00 79.19 194 MET A N 1
ATOM 1547 C CA . MET A 1 194 ? -3.841 4.597 46.128 1.00 79.19 194 MET A CA 1
ATOM 1548 C C . MET A 1 194 ? -3.313 5.856 46.839 1.00 79.19 194 MET A C 1
ATOM 1550 O O . MET A 1 194 ? -3.150 5.801 48.060 1.00 79.19 194 MET A O 1
ATOM 1554 N N . PRO A 1 195 ? -3.102 6.981 46.130 1.00 86.38 195 PRO A N 1
ATOM 1555 C CA . PRO A 1 195 ? -2.760 8.261 46.752 1.00 86.38 195 PRO A CA 1
ATOM 1556 C C . PRO A 1 195 ? -3.845 8.723 47.730 1.00 86.38 195 PRO A C 1
ATOM 1558 O O . PRO A 1 195 ? -5.040 8.556 47.458 1.00 86.38 195 PRO A O 1
ATOM 1561 N N . ASP A 1 196 ? -3.452 9.345 48.839 1.00 83.56 196 ASP A N 1
ATOM 1562 C CA . ASP A 1 196 ? -4.382 9.697 49.920 1.00 83.56 196 ASP A CA 1
ATOM 1563 C C . ASP A 1 196 ? -5.449 10.714 49.497 1.00 83.56 196 ASP A C 1
ATOM 1565 O O . ASP A 1 196 ? -6.623 10.553 49.839 1.00 83.56 196 ASP A O 1
ATOM 1569 N N . GLU A 1 197 ? -5.109 11.669 48.627 1.00 83.56 197 GLU A N 1
ATOM 1570 C CA . GLU A 1 197 ? -6.091 12.585 48.027 1.00 83.56 197 GLU A CA 1
ATOM 1571 C C . GLU A 1 197 ? -7.199 11.849 47.258 1.00 83.56 197 GLU A C 1
ATOM 1573 O O . GLU A 1 197 ? -8.368 12.242 47.265 1.00 83.56 197 GLU A O 1
ATOM 1578 N N . THR A 1 198 ? -6.844 10.752 46.582 1.00 83.62 198 THR A N 1
ATOM 1579 C CA . THR A 1 198 ? -7.803 9.959 45.803 1.00 83.62 198 THR A CA 1
ATOM 1580 C C . THR A 1 198 ? -8.719 9.164 46.732 1.00 83.62 198 THR A C 1
ATOM 1582 O O . THR A 1 198 ? -9.925 9.090 46.481 1.00 83.62 198 THR A O 1
ATOM 1585 N N . LYS A 1 199 ? -8.187 8.641 47.848 1.00 82.94 199 LYS A N 1
ATOM 1586 C CA . LYS A 1 199 ? -8.983 7.971 48.891 1.00 82.94 199 LYS A CA 1
ATOM 1587 C C . LYS A 1 199 ? -10.002 8.924 49.515 1.00 82.94 19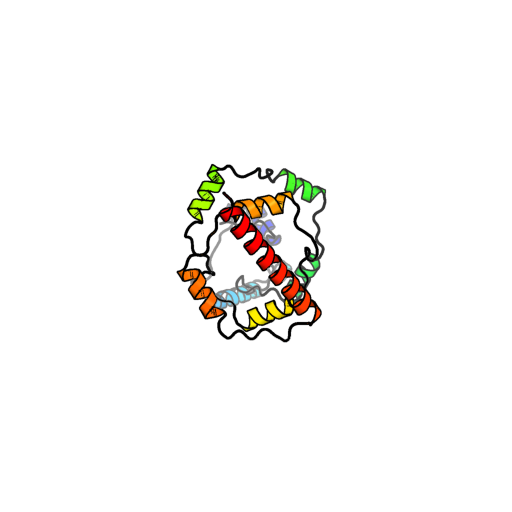9 LYS A C 1
ATOM 1589 O O . LYS A 1 199 ? -11.166 8.554 49.673 1.00 82.94 199 LYS A O 1
ATOM 1594 N N . GLN A 1 200 ? -9.596 10.158 49.821 1.00 84.31 200 GLN A N 1
ATOM 1595 C CA . GLN A 1 200 ? -10.488 11.173 50.388 1.00 84.31 200 GLN A CA 1
ATOM 1596 C C . GLN A 1 200 ? -11.624 11.539 49.420 1.00 84.31 200 GLN A C 1
ATOM 1598 O O . GLN A 1 200 ? -12.794 11.485 49.802 1.00 84.31 200 GLN A O 1
ATOM 1603 N N . LYS A 1 201 ? -11.315 11.815 48.144 1.00 87.38 201 LYS A N 1
ATOM 1604 C CA . LYS A 1 201 ? -12.330 12.115 47.110 1.00 87.38 201 LYS A CA 1
ATOM 1605 C C . LYS A 1 201 ? -13.325 10.965 46.920 1.00 87.38 201 LYS A C 1
ATOM 1607 O O . LYS A 1 201 ? -14.532 11.200 46.808 1.00 87.38 201 LYS A O 1
ATOM 1612 N N . LEU A 1 202 ? -12.846 9.719 46.919 1.00 83.44 202 LEU A N 1
ATOM 1613 C CA . LEU A 1 202 ? -13.703 8.531 46.851 1.00 83.44 202 LEU A CA 1
ATOM 1614 C C . LEU A 1 202 ? -14.607 8.403 48.081 1.00 83.44 202 LEU A C 1
ATOM 1616 O O . LEU A 1 202 ? -15.801 8.157 47.920 1.00 83.44 202 LEU A O 1
ATOM 1620 N N . SER A 1 203 ? -14.067 8.625 49.283 1.00 86.31 203 SER A N 1
ATOM 1621 C CA . SER A 1 203 ? -14.830 8.599 50.537 1.00 86.31 203 SER A CA 1
ATOM 1622 C C . SER A 1 203 ? -15.968 9.625 50.532 1.00 86.31 203 SER A C 1
ATOM 1624 O O . SER A 1 203 ? -17.123 9.273 50.775 1.00 86.31 203 SER A O 1
ATOM 1626 N N . ILE A 1 204 ? -15.678 10.873 50.146 1.00 87.75 204 ILE A N 1
ATOM 1627 C CA . ILE A 1 204 ? -16.683 11.942 50.018 1.00 87.75 204 ILE A CA 1
ATOM 1628 C C . ILE A 1 204 ? -17.763 11.552 48.999 1.00 87.75 204 ILE A C 1
ATOM 1630 O O . ILE A 1 204 ? -18.959 11.680 49.263 1.00 87.75 204 ILE A O 1
ATOM 1634 N N . THR A 1 205 ? -17.354 11.022 47.845 1.00 83.69 205 THR A N 1
ATOM 1635 C CA . THR A 1 205 ? -18.281 10.608 46.782 1.00 83.69 205 THR A CA 1
ATOM 1636 C C . THR A 1 205 ? -19.194 9.466 47.232 1.00 83.69 205 THR A C 1
ATOM 1638 O O . THR A 1 205 ? -20.385 9.470 46.916 1.00 83.69 205 THR A O 1
ATOM 1641 N N . MET A 1 206 ? -18.665 8.491 47.978 1.00 84.62 206 MET A N 1
ATOM 1642 C CA . MET A 1 206 ? -19.463 7.387 48.516 1.00 84.62 206 MET A CA 1
ATOM 1643 C C . MET A 1 206 ? -20.466 7.867 49.562 1.00 84.62 206 MET A C 1
ATOM 1645 O O . MET A 1 206 ? -21.634 7.494 49.474 1.00 84.62 206 MET A O 1
ATOM 1649 N N . LYS A 1 207 ? -20.053 8.749 50.482 1.00 85.88 207 LYS A N 1
ATOM 1650 C CA . LYS A 1 207 ? -20.961 9.354 51.469 1.00 85.88 207 LYS A CA 1
ATOM 1651 C C . LYS A 1 207 ? -22.107 10.112 50.793 1.00 85.88 207 LYS A C 1
ATOM 1653 O O . LYS A 1 207 ? -23.260 9.902 51.151 1.00 85.88 207 LYS A O 1
ATOM 1658 N N . ARG A 1 208 ? -21.809 10.902 49.752 1.00 81.69 208 ARG A N 1
ATOM 1659 C CA . ARG A 1 208 ? -22.820 11.632 48.965 1.00 81.69 208 ARG A CA 1
ATOM 1660 C C . ARG A 1 208 ? -23.775 10.708 48.203 1.00 81.69 208 ARG A C 1
ATOM 1662 O O . ARG A 1 208 ? -24.954 11.013 48.069 1.00 81.69 208 ARG A O 1
ATOM 1669 N N . LYS A 1 209 ? -23.286 9.581 47.677 1.00 79.38 209 LYS A N 1
ATOM 1670 C CA . LYS A 1 209 ? -24.160 8.579 47.046 1.00 79.38 209 LYS A CA 1
ATOM 1671 C C . LYS A 1 209 ? -25.087 7.920 48.058 1.00 79.38 209 LYS A C 1
ATOM 1673 O O . LYS A 1 209 ? -26.247 7.699 47.725 1.00 79.38 209 LYS A O 1
ATOM 1678 N N . LEU A 1 210 ? -24.576 7.610 49.250 1.00 78.75 210 LEU A N 1
ATOM 1679 C CA . LEU A 1 210 ? -25.367 7.016 50.324 1.00 78.75 210 LEU A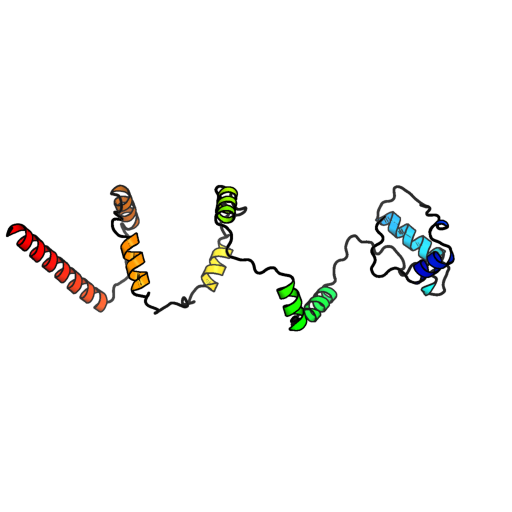 CA 1
ATOM 1680 C C . LEU A 1 210 ? -26.473 7.963 50.792 1.00 78.75 210 LEU A C 1
ATOM 1682 O O . LEU A 1 210 ? -27.611 7.528 50.916 1.00 78.75 210 LEU A O 1
ATOM 1686 N N . SER A 1 211 ? -26.155 9.245 51.005 1.00 76.50 211 SER A N 1
ATOM 1687 C CA . SER A 1 211 ? -27.160 10.239 51.397 1.00 76.50 211 SER A CA 1
ATOM 1688 C C . SER A 1 211 ? -28.242 10.378 50.327 1.00 76.50 211 SER A C 1
ATOM 1690 O O . SER A 1 211 ? -29.415 10.253 50.632 1.00 76.50 211 SER A O 1
ATOM 1692 N N . PHE A 1 212 ? -27.854 10.472 49.051 1.00 76.12 212 PHE A N 1
ATOM 1693 C CA . PHE A 1 212 ? -28.810 10.589 47.947 1.00 76.12 212 PHE A CA 1
ATOM 1694 C C . PHE A 1 212 ? -29.755 9.382 47.814 1.00 76.12 212 PHE A C 1
ATOM 1696 O O . PHE A 1 212 ? -30.890 9.542 47.379 1.00 76.12 212 PHE A O 1
ATOM 1703 N N . HIS A 1 213 ? -29.303 8.168 48.155 1.00 71.81 213 HIS A N 1
ATOM 1704 C CA . HIS A 1 213 ? -30.185 6.995 48.158 1.00 71.81 213 HIS A CA 1
ATOM 1705 C C . HIS A 1 213 ? -31.138 7.013 49.354 1.00 71.81 213 HIS A C 1
ATOM 1707 O O . HIS A 1 213 ? -32.314 6.741 49.154 1.00 71.81 213 HIS A O 1
ATOM 1713 N N . LYS A 1 214 ? -30.672 7.417 50.545 1.00 72.44 214 LYS A N 1
ATOM 1714 C CA . LYS A 1 214 ? -31.539 7.597 51.722 1.00 72.44 214 LYS A CA 1
ATOM 1715 C C . LYS A 1 214 ? -32.615 8.657 51.490 1.00 72.44 214 LYS A C 1
ATOM 1717 O O . LYS A 1 214 ? -33.773 8.423 51.804 1.00 72.44 214 LYS A O 1
ATOM 1722 N N . ASP A 1 215 ? -32.245 9.785 50.890 1.00 70.88 215 ASP A N 1
ATOM 1723 C CA . ASP A 1 215 ? -33.185 10.868 50.581 1.00 70.88 215 ASP A CA 1
ATOM 1724 C C . ASP A 1 215 ? -34.224 10.432 49.533 1.00 70.88 215 ASP A C 1
ATOM 1726 O O . ASP A 1 215 ? -35.374 10.865 49.568 1.00 70.88 215 ASP A O 1
ATOM 1730 N N . LYS A 1 216 ? -33.834 9.550 48.602 1.00 72.31 216 LYS A N 1
ATOM 1731 C CA . LYS A 1 216 ? -34.740 8.991 47.596 1.00 72.31 216 LYS A CA 1
ATOM 1732 C C . LYS A 1 216 ? -35.682 7.935 48.181 1.00 72.31 216 LYS A C 1
ATOM 1734 O O . LYS A 1 216 ? -36.867 7.998 47.889 1.00 72.31 216 LYS A O 1
ATOM 1739 N N . GLU A 1 217 ? -35.179 7.015 49.002 1.00 67.12 217 GLU A N 1
ATOM 1740 C CA . GLU A 1 217 ? -36.005 6.010 49.692 1.00 67.12 217 GLU A CA 1
ATOM 1741 C C . GLU A 1 217 ? -37.035 6.682 50.612 1.00 67.12 217 GLU A C 1
ATOM 1743 O O . GLU A 1 217 ? -38.214 6.364 50.537 1.00 67.12 217 GLU A O 1
ATOM 1748 N N . MET A 1 218 ? -36.629 7.712 51.360 1.00 61.88 218 MET A N 1
ATOM 1749 C CA . MET A 1 218 ? -37.527 8.496 52.217 1.00 61.88 218 MET A CA 1
ATOM 1750 C C . MET A 1 218 ? -38.573 9.307 51.425 1.00 61.88 218 MET A C 1
ATOM 1752 O O . MET A 1 218 ? -39.689 9.495 51.888 1.00 61.88 218 MET A O 1
ATOM 1756 N N . SER A 1 219 ? -38.241 9.788 50.223 1.00 60.81 219 SER A N 1
ATOM 1757 C CA . SER A 1 219 ? -39.184 10.487 49.329 1.00 60.81 219 SER A CA 1
ATOM 1758 C C . SER A 1 219 ? -40.186 9.537 48.657 1.00 60.81 219 SER A C 1
ATOM 1760 O O . SER A 1 219 ? -41.336 9.911 48.425 1.00 60.81 219 SER A O 1
ATOM 1762 N N . ASP A 1 220 ? -39.752 8.312 48.351 1.00 66.25 220 ASP A N 1
ATOM 1763 C CA . ASP A 1 220 ? -40.596 7.271 47.764 1.00 66.25 220 ASP A CA 1
ATOM 1764 C C . ASP A 1 220 ? -41.497 6.592 48.830 1.00 66.25 220 ASP A C 1
ATOM 1766 O O . ASP A 1 220 ? -42.545 6.072 48.466 1.00 66.25 220 ASP A O 1
ATOM 1770 N N . GLU A 1 221 ? -41.152 6.654 50.127 1.00 61.81 221 GLU A N 1
ATOM 1771 C CA . GLU A 1 221 ? -41.987 6.194 51.262 1.00 61.81 221 GLU A CA 1
ATOM 1772 C C . GLU A 1 221 ? -43.069 7.199 51.713 1.00 61.81 221 GLU A C 1
ATOM 1774 O O . GLU A 1 221 ? -44.011 6.817 52.402 1.00 61.81 221 GLU A O 1
ATOM 1779 N N . ILE A 1 222 ? -42.956 8.482 51.341 1.00 59.91 222 ILE A N 1
ATOM 1780 C CA . ILE A 1 222 ? -43.904 9.555 51.724 1.00 59.91 222 ILE A CA 1
ATOM 1781 C C . ILE A 1 222 ? -45.027 9.749 50.669 1.00 59.91 222 ILE A C 1
ATOM 1783 O O . ILE A 1 222 ? -45.883 10.622 50.816 1.00 59.91 222 ILE A O 1
ATOM 1787 N N . LYS A 1 223 ? -45.066 8.933 49.610 1.00 46.59 223 LYS A N 1
ATOM 1788 C CA . LYS A 1 223 ? -46.114 8.936 48.569 1.00 46.59 223 LYS A CA 1
ATOM 1789 C C . LYS A 1 223 ? -47.027 7.725 48.666 1.00 46.59 223 LYS A C 1
ATOM 1791 O O . LYS A 1 223 ? -48.223 7.908 48.352 1.00 46.59 223 LYS A O 1
#

Organism: NCBI:txid412755

Foldseek 3Di:
DDDDPPDPQPQVVVVCVVCPVVNDDDDDPDPDDDLVRVQVVQLVVCVVQDDVVVPGHDDSDPDSGDPDPPDPPCPVVNVVVVVVVCVPPDDDPVRVVVVVVPDDPDDDDDPVRVVVVCVVPPPDDDPCVPPDDDPVVVVVVCVVCPPDDDPCVVPDDDPVVVVVVCVVCPPDDDDPVRVVVVVVVCVPDDDPDDDPVVVVVVVVVVVVVVVVVVVVVVVVVVD

Sequence (223 aa):
MHLRKSDANRLLKNKIRKVGSVNVKVQFLNRNLTEEEAFRQEKYWIKYYGRRDLGTGTLCNLTDGGEGESGQIVLDTTKKKISNSMKGHIHSEGTKQKMRGTRKPYGPQSEDHKRKLSKTRKGRPTWMKGKKHTDEAKQKMSVANKGKSAWNNGVSTSDKTRRKISEANRGHFVSKETKQKISRANKGRKLGPMPDETKQKLSITMKRKLSFHKDKEMSDEIK